Protein AF-A0A8J9UY59-F1 (afdb_monomer)

Secondary structure (DSSP, 8-state):
-EEEEEETTEEE-HHHHEEEEEETTEEEEEES-----SSTT---S--GGG-----S-SSTTSEEEEEE--GGG-SS-SSS-SSEEEEE--TTS---GGGS-PEEEEE-TTEEEEEEEEEEEEEE-HHHHHS-HHHH--B-TTTTHHHHTT---HHHHHHHHHHHHHHHHTSSB-TTS-GGG--SPBP-STTHHHHHHTHHHHH-B--GGGTT-TT-HHHHHHSB--TT-PPBSSEEEEEEEEEEEEHHHHHSS-TTTSTTTSTT---TTEEEEEEE-S-S--EEEEE--SS-HHHHHHHHHHHT-

Structure (mmCIF, N/CA/C/O backbone):
data_AF-A0A8J9UY59-F1
#
_entry.id   AF-A0A8J9UY59-F1
#
loop_
_atom_site.group_PDB
_atom_site.id
_atom_site.type_symbol
_atom_site.label_atom_id
_atom_site.label_alt_id
_atom_site.label_comp_id
_atom_site.label_asym_id
_atom_site.label_entity_id
_atom_site.label_seq_id
_atom_site.pdbx_PDB_ins_code
_atom_site.Cartn_x
_atom_site.Cartn_y
_atom_site.Cartn_z
_atom_site.occupancy
_atom_site.B_iso_or_equiv
_atom_site.auth_seq_id
_atom_site.auth_comp_id
_atom_site.auth_asym_id
_atom_site.auth_atom_id
_atom_site.pdbx_PDB_model_num
ATOM 1 N N . MET A 1 1 ? 4.532 -9.666 -18.172 1.00 89.00 1 MET A N 1
ATOM 2 C CA . MET A 1 1 ? 4.478 -8.328 -17.541 1.00 89.00 1 MET A CA 1
ATOM 3 C C . MET A 1 1 ? 5.831 -7.913 -16.964 1.00 89.00 1 MET A C 1
ATOM 5 O O . MET A 1 1 ? 6.404 -6.961 -17.469 1.00 89.00 1 MET A O 1
ATOM 9 N N . LEU A 1 2 ? 6.356 -8.589 -15.934 1.00 92.94 2 LEU A N 1
ATOM 10 C CA . LEU A 1 2 ? 7.685 -8.303 -15.367 1.00 92.94 2 LEU A CA 1
ATOM 11 C C . LEU A 1 2 ? 8.772 -8.915 -16.266 1.00 92.94 2 LEU A C 1
ATOM 13 O O . LEU A 1 2 ? 8.698 -10.105 -16.552 1.00 92.94 2 LEU A O 1
ATOM 17 N N . ILE A 1 3 ? 9.740 -8.121 -16.735 1.00 93.56 3 ILE A N 1
ATOM 18 C CA . ILE A 1 3 ? 10.824 -8.606 -17.613 1.00 93.56 3 ILE A CA 1
ATOM 19 C C . ILE A 1 3 ? 12.125 -8.780 -16.843 1.00 93.56 3 ILE A C 1
ATOM 21 O O . ILE A 1 3 ? 12.800 -9.798 -16.972 1.00 93.56 3 ILE A O 1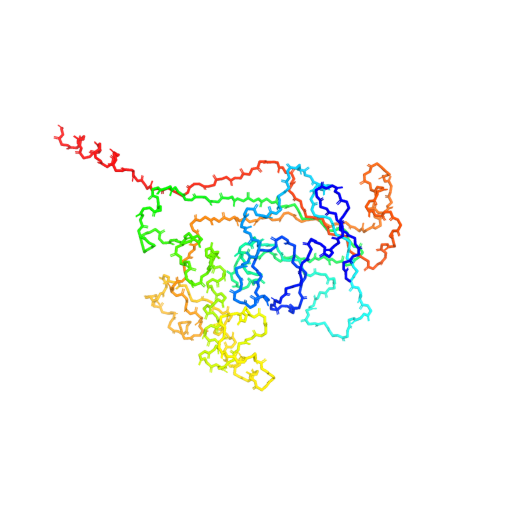
ATOM 25 N N . ARG A 1 4 ? 12.514 -7.757 -16.081 1.00 93.81 4 ARG A N 1
ATOM 26 C CA . ARG A 1 4 ? 13.770 -7.771 -15.335 1.00 93.81 4 ARG A CA 1
ATOM 27 C C . ARG A 1 4 ? 13.629 -6.968 -14.062 1.00 93.81 4 ARG A C 1
ATOM 29 O O . ARG A 1 4 ? 13.062 -5.876 -14.082 1.00 93.81 4 ARG A O 1
ATOM 36 N N . CYS A 1 5 ? 14.162 -7.514 -12.979 1.00 95.44 5 CYS A N 1
ATOM 37 C CA . CYS A 1 5 ? 14.079 -6.925 -11.659 1.00 95.44 5 CYS A CA 1
ATOM 38 C C . CYS A 1 5 ? 15.467 -6.804 -11.042 1.00 95.44 5 CYS A C 1
ATOM 40 O O . CYS A 1 5 ? 16.341 -7.646 -11.239 1.00 95.44 5 CYS A O 1
ATOM 42 N N . SER A 1 6 ? 15.664 -5.731 -10.295 1.00 94.75 6 SER A N 1
ATOM 43 C CA . SER A 1 6 ? 16.839 -5.518 -9.473 1.00 94.75 6 SER A CA 1
ATOM 44 C C . SER A 1 6 ? 16.411 -4.973 -8.121 1.00 94.75 6 SER A C 1
ATOM 46 O O . SER A 1 6 ? 15.469 -4.183 -8.019 1.00 94.75 6 SER A O 1
ATOM 48 N N . TRP A 1 7 ? 17.086 -5.441 -7.079 1.00 95.06 7 TRP A N 1
ATOM 49 C CA . TRP A 1 7 ? 16.883 -5.000 -5.710 1.00 95.06 7 TRP A CA 1
ATOM 50 C C . TRP A 1 7 ? 18.229 -4.911 -4.999 1.00 95.06 7 TRP A C 1
ATOM 52 O O . TRP A 1 7 ? 19.012 -5.854 -5.069 1.00 95.06 7 TRP A O 1
ATOM 62 N N . SER A 1 8 ? 18.474 -3.819 -4.268 1.00 92.94 8 SER A N 1
ATOM 63 C CA . SER A 1 8 ? 19.715 -3.632 -3.501 1.00 92.94 8 SER A CA 1
ATOM 64 C C . SER A 1 8 ? 20.990 -3.687 -4.357 1.00 92.94 8 SER A C 1
ATOM 66 O O . SER A 1 8 ? 22.043 -4.070 -3.861 1.00 92.94 8 SER A O 1
ATOM 68 N N . GLY A 1 9 ? 20.900 -3.295 -5.632 1.00 89.94 9 GLY A N 1
ATOM 69 C CA . GLY A 1 9 ? 22.015 -3.313 -6.586 1.00 89.94 9 GLY A CA 1
ATOM 70 C C . GLY A 1 9 ? 22.166 -4.624 -7.363 1.00 89.94 9 GLY A C 1
ATOM 71 O O . GLY A 1 9 ? 22.793 -4.628 -8.420 1.00 89.94 9 GLY A O 1
ATOM 72 N N . ASP A 1 10 ? 21.524 -5.707 -6.921 1.00 91.69 10 ASP A N 1
ATOM 73 C CA . ASP A 1 10 ? 21.639 -7.018 -7.558 1.00 91.69 10 ASP A CA 1
ATOM 74 C C . ASP A 1 10 ? 20.499 -7.266 -8.545 1.00 91.69 10 ASP A C 1
ATOM 76 O O . ASP A 1 10 ? 19.341 -6.922 -8.286 1.00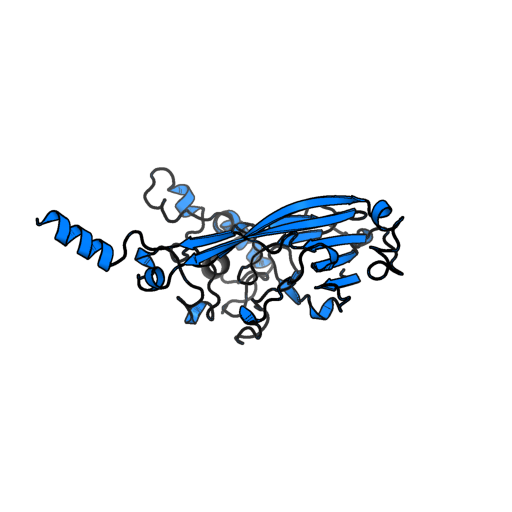 91.69 10 ASP A O 1
ATOM 80 N N . ILE A 1 11 ? 20.811 -7.888 -9.684 1.00 92.88 11 ILE A N 1
ATOM 81 C CA . ILE A 1 11 ? 19.799 -8.419 -10.605 1.00 92.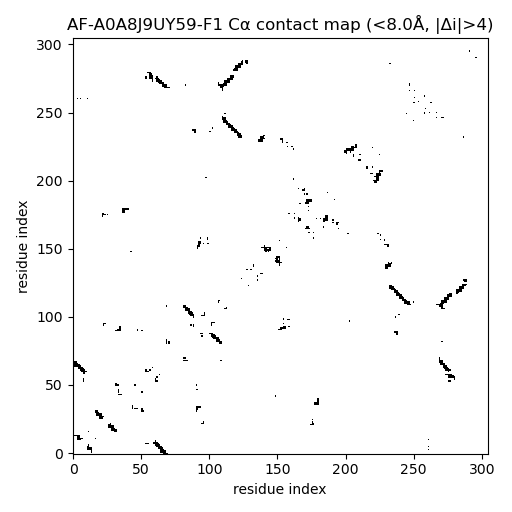88 11 ILE A CA 1
ATOM 82 C C . ILE A 1 11 ? 19.222 -9.687 -9.984 1.00 92.88 11 ILE A C 1
ATOM 84 O O . ILE A 1 11 ? 19.945 -10.634 -9.676 1.00 92.88 11 ILE A O 1
ATOM 88 N N . VAL A 1 12 ? 17.905 -9.710 -9.817 1.00 94.50 12 VAL A N 1
ATOM 89 C CA . VAL A 1 12 ? 17.192 -10.809 -9.172 1.00 94.50 12 VAL A CA 1
ATOM 90 C C . VAL A 1 12 ? 16.053 -11.291 -10.049 1.00 94.50 12 VAL A C 1
ATOM 92 O O . VAL A 1 12 ? 15.4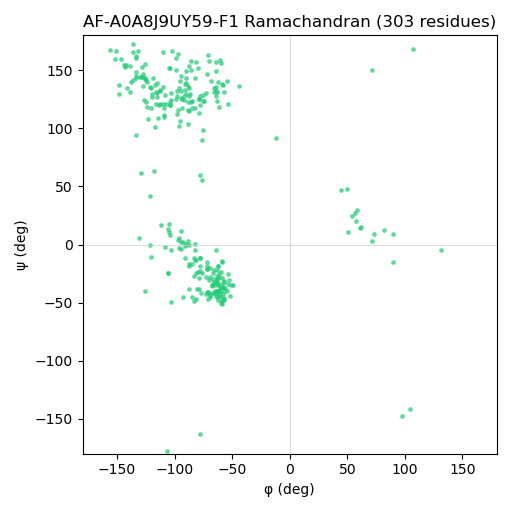67 -10.545 -10.832 1.00 94.50 12 VAL A O 1
ATOM 95 N N . ASP A 1 13 ? 15.715 -12.560 -9.873 1.00 94.50 13 ASP A N 1
ATOM 96 C CA . ASP A 1 13 ? 14.524 -13.139 -10.470 1.00 94.50 13 ASP A CA 1
ATOM 97 C C . ASP A 1 13 ? 13.266 -12.442 -9.922 1.00 94.50 13 ASP A C 1
ATOM 99 O O . ASP A 1 13 ? 13.049 -12.381 -8.703 1.00 94.50 13 ASP A O 1
ATOM 103 N N . CYS A 1 14 ? 12.451 -11.898 -10.829 1.00 94.25 14 CYS A N 1
ATOM 104 C CA . CYS A 1 14 ? 11.224 -11.184 -10.494 1.00 94.25 14 CYS A CA 1
ATOM 105 C C . CYS A 1 14 ? 10.254 -12.065 -9.696 1.00 94.25 14 CYS A C 1
ATOM 107 O O . CYS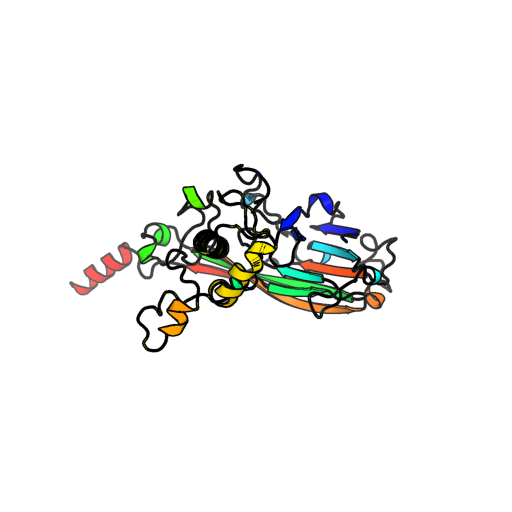 A 1 14 ? 9.635 -11.575 -8.747 1.00 94.25 14 CYS A O 1
ATOM 109 N N . ASP A 1 15 ? 10.190 -13.362 -10.005 1.00 91.94 15 ASP A N 1
ATOM 110 C CA . ASP A 1 15 ? 9.260 -14.306 -9.377 1.00 91.94 15 ASP A CA 1
ATOM 111 C C . ASP A 1 15 ? 9.611 -14.586 -7.908 1.00 91.94 15 ASP A C 1
ATOM 113 O O . ASP A 1 15 ? 8.763 -14.992 -7.113 1.00 91.94 15 ASP A O 1
ATOM 117 N N . LYS A 1 16 ? 10.860 -14.321 -7.501 1.00 90.44 16 LYS A N 1
ATOM 118 C CA . LYS A 1 16 ? 11.307 -14.493 -6.109 1.00 90.44 16 LYS A CA 1
ATOM 119 C C . LYS A 1 16 ? 10.959 -13.306 -5.217 1.00 90.44 16 LYS A C 1
ATOM 121 O O . LYS A 1 16 ? 10.852 -13.466 -3.997 1.00 90.44 16 LYS A O 1
ATOM 126 N N . ILE A 1 17 ? 10.837 -12.108 -5.789 1.00 91.69 17 ILE A N 1
ATOM 127 C CA . ILE A 1 17 ? 10.627 -10.873 -5.020 1.00 91.69 17 ILE A CA 1
ATOM 128 C C . ILE A 1 17 ? 9.193 -10.340 -5.104 1.00 91.69 17 ILE A C 1
ATOM 130 O O . ILE A 1 17 ? 8.755 -9.659 -4.172 1.00 91.69 17 ILE A O 1
ATOM 134 N N . PHE A 1 18 ? 8.460 -10.674 -6.166 1.00 92.19 18 PHE A N 1
ATOM 135 C CA . PHE A 1 18 ? 7.048 -10.348 -6.325 1.00 92.19 18 PHE A CA 1
ATOM 136 C C . PHE A 1 18 ? 6.158 -11.536 -5.961 1.00 92.19 18 PHE A C 1
ATOM 138 O O . PHE A 1 18 ? 6.525 -12.695 -6.108 1.00 92.19 18 PHE A O 1
ATOM 145 N N . S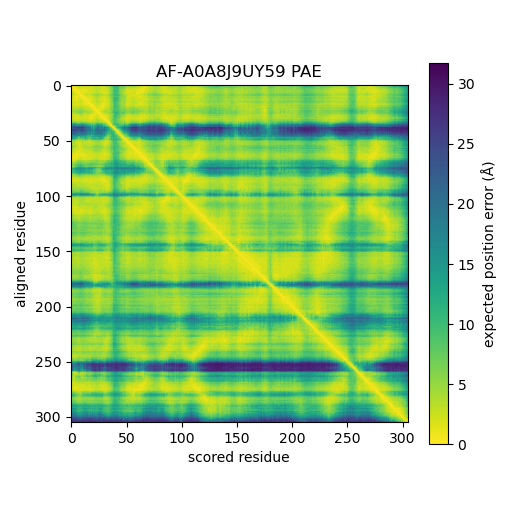ER A 1 19 ? 4.956 -11.235 -5.483 1.00 88.12 19 SER A N 1
ATOM 146 C CA . SER A 1 19 ? 3.891 -12.218 -5.281 1.00 88.12 19 SER A CA 1
ATOM 147 C C . SER A 1 19 ? 2.607 -11.718 -5.920 1.00 88.12 19 SER A C 1
ATOM 149 O O . SER A 1 19 ? 2.342 -10.516 -5.911 1.00 88.12 19 SER A O 1
ATOM 151 N N . VAL A 1 20 ? 1.810 -12.620 -6.483 1.00 87.19 20 VAL A N 1
ATOM 152 C CA . VAL A 1 20 ? 0.508 -12.256 -7.045 1.00 87.19 20 VAL A CA 1
ATOM 153 C C . VAL A 1 20 ? -0.482 -12.031 -5.904 1.00 87.19 20 VAL A C 1
ATOM 155 O O . VAL A 1 20 ? -0.624 -12.876 -5.024 1.00 87.19 20 VAL A O 1
ATOM 158 N N . GLN A 1 21 ? -1.168 -10.893 -5.924 1.00 84.00 21 GLN A N 1
ATOM 159 C CA . GLN A 1 21 ? -2.170 -10.500 -4.940 1.00 84.00 21 GLN A CA 1
ATOM 160 C C . GLN A 1 21 ? -3.473 -10.103 -5.624 1.00 84.00 21 GLN A C 1
ATOM 162 O O . GLN A 1 21 ? -3.480 -9.537 -6.718 1.00 84.00 21 GLN A O 1
ATOM 167 N N . ARG A 1 22 ? -4.587 -10.390 -4.953 1.00 84.12 22 ARG A N 1
ATOM 168 C CA . ARG A 1 22 ? -5.921 -9.962 -5.380 1.00 84.12 22 ARG A CA 1
ATOM 169 C C . ARG A 1 22 ? -6.189 -8.570 -4.822 1.00 84.12 22 ARG A C 1
ATOM 171 O O . ARG A 1 22 ? -6.012 -8.342 -3.630 1.00 84.12 22 ARG A O 1
ATOM 178 N N . THR A 1 23 ? -6.615 -7.651 -5.675 1.00 83.75 23 THR A N 1
ATOM 179 C CA . THR A 1 23 ? -6.926 -6.266 -5.308 1.00 83.75 23 THR A CA 1
ATOM 180 C C . THR A 1 23 ? -8.234 -5.826 -5.959 1.00 83.75 23 THR A C 1
ATOM 182 O O . THR A 1 23 ? -8.771 -6.511 -6.833 1.00 83.75 23 THR A O 1
ATOM 185 N N . VAL A 1 24 ? -8.730 -4.643 -5.588 1.00 79.38 24 VAL A N 1
ATOM 186 C CA . VAL A 1 24 ? -9.877 -3.999 -6.256 1.00 79.38 24 VAL A CA 1
ATOM 187 C C . VAL A 1 24 ? -9.639 -3.741 -7.753 1.00 79.38 24 VAL A C 1
ATOM 189 O O . VAL A 1 24 ? -10.587 -3.485 -8.489 1.00 79.38 24 VAL A O 1
ATOM 192 N N . ARG A 1 25 ? -8.381 -3.814 -8.216 1.00 81.75 25 ARG A N 1
ATOM 193 C CA . ARG A 1 25 ? -7.969 -3.689 -9.622 1.00 81.75 25 ARG A CA 1
ATOM 194 C C . ARG A 1 25 ? -7.778 -5.037 -10.329 1.00 81.75 25 ARG A C 1
ATOM 196 O O . ARG A 1 25 ? -7.369 -5.058 -11.484 1.00 81.75 25 ARG A O 1
ATOM 203 N N . GLY A 1 26 ? -8.066 -6.152 -9.659 1.00 84.25 26 GLY A N 1
ATOM 204 C CA . GLY A 1 26 ? -7.804 -7.502 -10.157 1.00 84.25 26 GLY A CA 1
ATOM 205 C C . GLY A 1 26 ? -6.497 -8.074 -9.609 1.00 84.25 26 GLY A C 1
ATOM 206 O O . GLY A 1 26 ? -6.125 -7.812 -8.462 1.00 84.25 26 GLY A O 1
ATOM 207 N N . TYR A 1 27 ? -5.818 -8.896 -10.406 1.00 86.75 27 TYR A N 1
ATOM 208 C CA . TYR A 1 27 ? -4.540 -9.496 -10.024 1.00 86.75 27 TYR A CA 1
ATOM 209 C C . TYR A 1 27 ? -3.395 -8.491 -10.194 1.00 86.75 27 TYR A C 1
ATOM 211 O O . TYR A 1 27 ? -3.186 -7.954 -11.279 1.00 86.75 27 TYR A O 1
ATOM 219 N N . CYS A 1 28 ? -2.633 -8.259 -9.127 1.00 89.50 28 CYS A N 1
ATOM 220 C CA . CYS A 1 28 ? -1.480 -7.361 -9.113 1.00 89.50 28 CYS A CA 1
ATOM 221 C C . CYS A 1 28 ? -0.230 -8.078 -8.593 1.00 89.50 28 CYS A C 1
ATOM 223 O O . CYS A 1 28 ? -0.327 -9.028 -7.819 1.00 89.50 28 CYS A O 1
ATOM 225 N N . CYS A 1 29 ? 0.954 -7.597 -8.970 1.00 92.12 29 CYS A N 1
ATOM 226 C CA . CYS A 1 29 ? 2.222 -8.068 -8.415 1.00 92.12 29 CYS A CA 1
ATOM 227 C C . CYS A 1 29 ? 2.632 -7.181 -7.234 1.00 92.12 29 CYS A C 1
ATOM 229 O O . CYS A 1 29 ? 2.888 -5.992 -7.408 1.00 92.12 29 CYS A O 1
ATOM 231 N N . ALA A 1 30 ? 2.726 -7.760 -6.039 1.00 91.81 30 ALA A N 1
ATOM 232 C CA . ALA A 1 30 ? 3.131 -7.071 -4.822 1.00 91.81 30 ALA A CA 1
ATOM 233 C C . ALA A 1 30 ? 4.575 -7.426 -4.447 1.00 91.81 30 ALA A C 1
ATOM 235 O O . ALA A 1 30 ? 4.906 -8.598 -4.241 1.00 91.81 30 ALA A O 1
ATOM 236 N N . PHE A 1 31 ? 5.418 -6.403 -4.328 1.00 93.12 31 PHE A N 1
ATOM 237 C CA . PHE A 1 31 ? 6.756 -6.500 -3.754 1.00 93.12 31 PHE A CA 1
ATOM 238 C C . PHE A 1 31 ? 6.692 -6.213 -2.253 1.00 93.12 31 PHE A C 1
ATOM 240 O O . PHE A 1 31 ? 6.010 -5.285 -1.830 1.00 93.12 31 PHE A O 1
ATOM 247 N N . ASN A 1 32 ? 7.432 -6.989 -1.456 1.00 90.56 32 ASN A N 1
ATOM 248 C CA . ASN A 1 32 ? 7.642 -6.723 -0.026 1.00 90.56 32 ASN A CA 1
ATOM 249 C C . ASN A 1 32 ? 6.357 -6.607 0.825 1.00 90.56 32 ASN A C 1
ATOM 251 O O . ASN A 1 32 ? 6.344 -5.936 1.852 1.00 90.56 32 ASN A O 1
ATOM 255 N N . HIS A 1 33 ? 5.277 -7.269 0.405 1.00 87.00 33 HIS A N 1
ATOM 256 C CA . HIS A 1 33 ? 4.002 -7.300 1.123 1.00 87.00 33 HIS A CA 1
ATOM 257 C C . HIS A 1 33 ? 3.949 -8.492 2.088 1.00 87.00 33 HIS A C 1
ATOM 259 O O . HIS A 1 33 ? 4.331 -9.610 1.723 1.00 87.00 33 HIS A O 1
ATOM 265 N N . ILE A 1 34 ? 3.522 -8.249 3.332 1.00 81.75 34 ILE A N 1
ATOM 266 C CA . ILE A 1 34 ? 3.503 -9.266 4.401 1.00 81.75 34 ILE A CA 1
ATOM 267 C C . ILE A 1 34 ? 2.197 -10.062 4.378 1.00 81.75 34 ILE A C 1
ATOM 269 O O . ILE A 1 34 ? 2.189 -11.270 4.628 1.00 81.75 34 ILE A O 1
ATOM 273 N N . LEU A 1 35 ? 1.085 -9.384 4.097 1.00 72.75 35 LEU A N 1
ATOM 274 C CA . LEU A 1 35 ? -0.248 -9.952 4.225 1.00 72.75 35 LEU A CA 1
ATOM 275 C C . LEU A 1 35 ? -0.533 -10.925 3.075 1.00 72.75 35 LEU A C 1
ATOM 277 O O . LEU A 1 35 ? -0.919 -10.532 1.978 1.00 72.75 35 LEU A O 1
ATOM 281 N N . ARG A 1 36 ? -0.356 -12.220 3.344 1.00 66.00 36 ARG A N 1
ATOM 282 C CA . ARG A 1 36 ? -0.725 -13.307 2.433 1.00 66.00 36 ARG A CA 1
ATOM 283 C C . ARG A 1 36 ? -2.092 -13.856 2.805 1.00 66.00 36 ARG A C 1
ATOM 285 O O . ARG A 1 36 ? -2.235 -14.604 3.765 1.00 66.00 36 ARG A O 1
ATOM 292 N N . TYR A 1 37 ? -3.100 -13.459 2.042 1.00 58.19 37 TYR A N 1
ATOM 293 C CA . TYR A 1 37 ? -4.485 -13.881 2.255 1.00 58.19 37 TYR A CA 1
ATOM 294 C C . TYR A 1 37 ? -4.892 -15.101 1.412 1.00 58.19 37 TYR A C 1
ATOM 296 O O . TYR A 1 37 ? -6.056 -15.502 1.430 1.00 58.19 37 TYR A O 1
ATOM 304 N N . ASP A 1 38 ? -3.953 -15.657 0.640 1.00 50.91 38 ASP A N 1
ATOM 305 C CA . ASP A 1 38 ? -4.119 -16.827 -0.228 1.00 50.91 38 ASP A CA 1
ATOM 306 C C . ASP A 1 38 ? -4.019 -18.161 0.533 1.00 50.91 38 ASP A C 1
ATOM 308 O O . ASP A 1 38 ? -4.623 -19.147 0.118 1.00 50.91 38 ASP A O 1
ATOM 312 N N . SER A 1 39 ? -3.332 -18.191 1.677 1.00 40.25 39 SER A N 1
ATOM 313 C CA . SER A 1 39 ? -3.084 -19.424 2.430 1.00 40.25 39 SER A CA 1
ATOM 314 C C . SER A 1 39 ? -4.113 -19.648 3.541 1.00 40.25 39 SER A C 1
ATOM 316 O O . SER A 1 39 ? -4.074 -19.005 4.589 1.00 40.25 39 SER A O 1
ATOM 318 N N . THR A 1 40 ? -5.018 -20.601 3.316 1.00 38.41 40 THR A N 1
ATOM 319 C CA . THR A 1 40 ? -5.795 -21.371 4.309 1.00 38.41 40 THR A CA 1
ATOM 320 C C . THR A 1 40 ? -5.313 -21.229 5.760 1.00 38.41 40 THR A C 1
ATOM 322 O O . THR A 1 40 ? -4.435 -21.981 6.181 1.00 38.41 40 THR A O 1
ATOM 325 N N . GLY A 1 41 ? -5.859 -20.267 6.519 1.00 42.53 41 GLY A N 1
ATOM 326 C CA . GLY A 1 41 ? -5.701 -20.136 7.981 1.00 42.53 41 GLY A CA 1
ATOM 327 C C . GLY A 1 41 ? -4.270 -20.189 8.541 1.00 42.53 41 GLY A C 1
ATOM 328 O O . GLY A 1 41 ? -4.091 -20.323 9.748 1.00 42.53 41 GLY A O 1
ATOM 329 N N . SER A 1 42 ? -3.252 -20.122 7.688 1.00 42.34 42 SER A N 1
ATOM 330 C CA . SER A 1 42 ? -1.866 -20.368 8.058 1.00 42.34 42 SER A CA 1
ATOM 331 C C . SER A 1 42 ? -1.249 -19.025 8.380 1.00 42.34 42 SER A C 1
ATOM 333 O O . SER A 1 42 ? -1.421 -18.070 7.619 1.00 42.34 42 SER A O 1
ATOM 335 N N . ARG A 1 43 ? -0.554 -18.940 9.521 1.00 51.81 43 ARG A N 1
ATOM 336 C CA . ARG A 1 43 ? 0.211 -17.748 9.902 1.00 51.81 43 ARG A CA 1
ATOM 337 C C . ARG A 1 43 ? 0.987 -17.242 8.681 1.00 51.81 43 ARG A C 1
ATOM 339 O O . ARG A 1 43 ? 1.570 -18.070 7.973 1.00 51.81 43 ARG A O 1
ATOM 346 N N . PRO A 1 44 ? 1.006 -15.925 8.415 1.00 55.12 44 PRO A N 1
ATOM 347 C CA . PRO A 1 44 ? 1.839 -15.402 7.348 1.00 55.12 44 PRO A CA 1
ATOM 348 C C . PRO A 1 44 ? 3.269 -15.889 7.600 1.00 55.12 44 PRO A C 1
ATOM 350 O O . PRO A 1 44 ? 3.846 -15.632 8.652 1.00 55.12 44 PRO A O 1
ATOM 353 N N . GLY A 1 45 ? 3.843 -16.631 6.648 1.00 54.84 45 GLY A N 1
ATOM 354 C CA . GLY A 1 45 ? 5.224 -17.122 6.755 1.00 54.84 45 GLY A CA 1
ATOM 355 C C . GLY A 1 45 ? 6.265 -15.992 6.782 1.00 54.84 45 GLY A C 1
ATOM 356 O O . GLY A 1 45 ? 7.452 -16.251 6.946 1.00 54.84 45 GLY A O 1
ATOM 357 N N . ARG A 1 46 ? 5.823 -14.740 6.606 1.00 60.31 46 ARG A N 1
ATOM 358 C CA . ARG A 1 46 ? 6.611 -13.513 6.689 1.00 60.31 46 ARG A CA 1
ATOM 359 C C . ARG A 1 46 ? 6.155 -12.706 7.898 1.00 60.31 46 ARG A C 1
ATOM 361 O O . ARG A 1 46 ? 4.964 -12.475 8.078 1.00 60.31 46 ARG A O 1
ATOM 368 N N . THR A 1 47 ? 7.111 -12.253 8.696 1.00 66.88 47 THR A N 1
ATOM 369 C CA . THR A 1 47 ? 6.890 -11.312 9.802 1.00 66.88 47 THR A CA 1
ATOM 370 C C . THR A 1 47 ? 7.330 -9.908 9.386 1.00 66.88 47 THR A C 1
ATOM 372 O O . THR A 1 47 ? 8.056 -9.751 8.399 1.00 66.88 47 THR A O 1
ATOM 375 N N . ILE A 1 48 ? 6.959 -8.881 10.158 1.00 67.94 48 ILE A N 1
ATOM 376 C CA . ILE A 1 48 ? 7.436 -7.495 9.960 1.00 67.94 48 ILE A CA 1
ATOM 377 C C . ILE A 1 48 ? 8.976 -7.432 9.893 1.00 67.94 48 ILE A C 1
ATOM 379 O O . ILE A 1 48 ? 9.544 -6.616 9.169 1.00 67.94 48 ILE A O 1
ATOM 383 N N . TYR A 1 49 ? 9.666 -8.340 10.585 1.00 67.50 49 TYR A N 1
ATOM 384 C CA . TYR A 1 49 ? 11.128 -8.432 10.586 1.00 67.50 49 TYR A CA 1
ATOM 385 C C . TYR A 1 49 ? 11.725 -8.956 9.273 1.00 67.50 49 TYR A C 1
ATOM 387 O O . TYR A 1 49 ? 12.888 -8.697 8.991 1.00 67.50 49 TYR A O 1
ATOM 395 N N . THR A 1 50 ? 10.943 -9.660 8.451 1.00 79.44 50 THR A N 1
ATOM 396 C CA . THR A 1 50 ? 11.394 -10.208 7.155 1.00 79.44 50 THR A CA 1
ATOM 397 C C . THR A 1 50 ? 11.240 -9.231 5.986 1.00 79.44 50 THR A C 1
ATOM 399 O O . THR A 1 50 ? 11.579 -9.563 4.849 1.00 79.44 50 THR A O 1
ATOM 402 N N . VAL A 1 51 ? 10.723 -8.027 6.253 1.00 86.94 51 VAL A N 1
ATOM 403 C CA . VAL A 1 51 ? 10.552 -6.961 5.261 1.00 86.94 51 VAL A CA 1
ATOM 404 C C . VAL A 1 51 ? 11.915 -6.511 4.749 1.00 86.94 51 VAL A C 1
ATOM 406 O O . VAL A 1 51 ? 12.799 -6.141 5.521 1.00 86.94 51 VAL A O 1
ATOM 409 N N . LYS A 1 52 ? 12.066 -6.493 3.426 1.00 90.62 52 LYS A N 1
ATOM 410 C CA . LYS A 1 52 ? 13.263 -5.993 2.747 1.00 90.62 52 LYS A CA 1
ATOM 411 C C . LYS A 1 52 ? 13.404 -4.491 2.990 1.00 90.62 52 LYS A C 1
ATOM 413 O O . LYS A 1 52 ? 12.429 -3.749 2.858 1.00 90.62 52 LYS A O 1
ATOM 418 N N . ARG A 1 53 ? 14.616 -4.044 3.319 1.00 90.50 53 ARG A N 1
ATOM 419 C CA . ARG A 1 53 ? 14.957 -2.633 3.539 1.00 90.50 53 ARG A CA 1
ATOM 420 C C . ARG A 1 53 ? 16.114 -2.244 2.633 1.00 90.50 53 ARG A C 1
ATOM 422 O O . ARG A 1 53 ? 17.014 -3.048 2.410 1.00 90.50 53 ARG A O 1
ATOM 429 N N . GLN A 1 54 ? 16.053 -1.033 2.098 1.00 91.88 54 GLN A N 1
ATOM 430 C CA . GLN A 1 54 ? 17.174 -0.439 1.386 1.00 91.88 54 GLN A CA 1
ATOM 431 C C . GLN A 1 54 ? 18.176 0.055 2.437 1.00 91.88 54 GLN A C 1
ATOM 433 O O . GLN A 1 54 ? 17.805 0.842 3.304 1.00 91.88 54 GLN A O 1
ATOM 438 N N . HIS A 1 55 ? 19.404 -0.461 2.400 1.00 90.44 55 HIS A N 1
ATOM 439 C CA . HIS A 1 55 ? 20.473 -0.057 3.321 1.00 90.44 55 HIS A CA 1
ATOM 440 C C . HIS A 1 55 ? 21.316 1.076 2.736 1.00 90.44 55 HIS A C 1
ATOM 442 O O . HIS A 1 55 ? 21.565 2.067 3.415 1.00 90.44 55 HIS A O 1
ATOM 448 N N . GLU A 1 56 ? 21.682 0.949 1.461 1.00 92.44 56 GLU A N 1
ATOM 449 C CA . GLU A 1 56 ? 22.432 1.968 0.733 1.00 92.44 56 GLU A CA 1
ATOM 450 C C . GLU A 1 56 ? 21.475 2.923 0.015 1.00 92.44 56 GLU A C 1
ATOM 452 O O . GLU A 1 56 ? 20.592 2.456 -0.713 1.00 92.44 56 GLU A O 1
ATOM 457 N N . PRO A 1 57 ? 21.605 4.248 0.190 1.00 92.50 57 PRO A N 1
ATOM 458 C CA . PRO A 1 57 ? 20.739 5.213 -0.468 1.00 92.50 57 PRO A CA 1
ATOM 459 C C . PRO A 1 57 ? 21.012 5.266 -1.977 1.00 92.50 57 PRO A C 1
ATOM 461 O O . PRO A 1 57 ? 22.096 4.951 -2.465 1.00 92.50 57 PRO A O 1
ATOM 464 N N . GLY A 1 58 ? 20.022 5.737 -2.727 1.00 91.25 58 GLY A N 1
ATOM 465 C CA . GLY A 1 58 ? 20.150 6.016 -4.152 1.00 91.25 58 GLY A CA 1
ATOM 466 C C . GLY A 1 58 ? 19.440 5.016 -5.058 1.00 91.25 58 GLY A C 1
ATOM 467 O O . GLY A 1 58 ? 18.965 3.956 -4.652 1.00 91.25 58 GLY A O 1
ATOM 468 N N . GLN A 1 59 ? 19.345 5.403 -6.325 1.00 90.81 59 GLN A N 1
ATOM 469 C CA . GLN A 1 59 ? 18.510 4.738 -7.317 1.00 90.81 59 GLN A CA 1
ATOM 470 C C . GLN A 1 59 ? 18.961 3.302 -7.634 1.00 90.81 59 GLN A C 1
ATOM 472 O O . GLN A 1 59 ? 18.130 2.407 -7.787 1.00 90.81 59 GLN A O 1
ATOM 477 N N . LEU A 1 60 ? 20.275 3.073 -7.721 1.00 88.69 60 LEU A N 1
ATOM 478 C CA . LEU A 1 60 ? 20.840 1.767 -8.079 1.00 88.69 60 LEU A CA 1
ATOM 479 C C . LEU A 1 60 ? 20.527 0.690 -7.030 1.00 88.69 60 LEU A C 1
ATOM 481 O O . LEU A 1 60 ? 20.268 -0.456 -7.384 1.00 88.69 60 LEU A O 1
ATOM 485 N N . TYR A 1 61 ? 20.482 1.077 -5.755 1.00 92.12 61 TYR A N 1
ATOM 486 C CA . TYR A 1 61 ? 20.225 0.180 -4.626 1.00 92.12 61 TYR A CA 1
ATOM 487 C C . TYR A 1 61 ? 18.737 0.061 -4.260 1.00 92.12 61 TYR A C 1
ATOM 489 O O . TYR A 1 61 ? 18.374 -0.690 -3.354 1.00 92.12 61 TYR A O 1
ATOM 497 N N . GLY A 1 62 ? 17.861 0.783 -4.959 1.00 94.00 62 GLY A N 1
ATOM 498 C CA . GLY A 1 62 ? 16.415 0.656 -4.810 1.00 94.00 62 GLY A CA 1
ATOM 499 C C . GLY A 1 62 ? 15.835 -0.575 -5.514 1.00 94.00 62 GLY A C 1
ATOM 500 O O . GLY A 1 62 ? 16.537 -1.512 -5.898 1.00 94.00 62 GLY A O 1
ATOM 501 N N . LEU A 1 63 ? 14.518 -0.554 -5.702 1.00 95.94 63 LEU A N 1
ATOM 502 C CA . LEU A 1 63 ? 13.792 -1.488 -6.555 1.00 95.94 63 LEU A CA 1
ATOM 503 C C . LEU A 1 63 ? 13.752 -0.937 -7.981 1.00 95.94 63 LEU A C 1
ATOM 505 O O . LEU A 1 63 ? 13.112 0.083 -8.233 1.00 95.94 63 LEU A O 1
ATOM 509 N N . ASN A 1 64 ? 14.382 -1.638 -8.917 1.00 94.88 64 ASN A N 1
ATOM 510 C CA . ASN A 1 64 ? 14.338 -1.311 -10.339 1.00 94.88 64 ASN A CA 1
ATOM 511 C C . ASN A 1 64 ? 13.634 -2.433 -11.103 1.00 94.88 64 ASN A C 1
ATOM 513 O O . ASN A 1 64 ? 13.951 -3.608 -10.925 1.00 94.88 64 ASN A O 1
ATOM 517 N N . VAL A 1 65 ? 12.667 -2.086 -11.948 1.00 95.44 65 VAL A N 1
ATOM 518 C CA . VAL A 1 65 ? 11.836 -3.054 -12.671 1.00 95.44 65 VAL A CA 1
ATOM 519 C C . VAL A 1 65 ? 11.626 -2.591 -14.103 1.00 95.44 65 VAL A C 1
ATOM 521 O O . VAL A 1 65 ? 11.239 -1.450 -14.341 1.00 95.44 65 VAL A O 1
ATOM 524 N N . VAL A 1 66 ? 11.838 -3.490 -15.060 1.00 94.12 66 VAL A N 1
ATOM 525 C CA . VAL A 1 66 ? 11.416 -3.303 -16.451 1.00 94.12 66 VAL A CA 1
ATOM 526 C C . VAL A 1 66 ? 10.108 -4.050 -16.664 1.00 94.12 66 VAL A C 1
ATOM 528 O O . VAL A 1 66 ? 10.008 -5.250 -16.392 1.00 94.12 66 VAL A O 1
ATOM 531 N N . LEU A 1 67 ? 9.108 -3.322 -17.147 1.00 94.31 67 LEU A N 1
ATOM 532 C CA . LEU A 1 67 ? 7.748 -3.787 -17.363 1.00 94.31 67 LEU A CA 1
ATOM 533 C C . LEU A 1 67 ? 7.407 -3.761 -18.852 1.00 94.31 67 LEU A C 1
ATOM 535 O O . LEU A 1 67 ? 7.729 -2.805 -19.559 1.00 94.31 67 LEU A O 1
ATOM 539 N N . ASP A 1 68 ? 6.710 -4.796 -19.307 1.00 92.88 68 ASP A N 1
ATOM 540 C CA . ASP A 1 68 ? 6.096 -4.842 -20.630 1.00 92.88 68 ASP A CA 1
ATOM 541 C C . ASP A 1 68 ? 4.623 -4.480 -20.540 1.00 92.88 68 ASP A C 1
ATOM 543 O O . ASP A 1 68 ? 3.848 -5.241 -19.957 1.00 92.88 68 ASP A O 1
ATOM 547 N N . SER A 1 69 ? 4.254 -3.332 -21.105 1.00 86.00 69 SER A N 1
ATOM 548 C CA . SER A 1 69 ? 2.881 -2.835 -21.054 1.00 86.00 69 SER A CA 1
ATOM 549 C C . SER A 1 69 ? 1.910 -3.623 -21.927 1.00 86.00 69 SER A C 1
ATOM 551 O O . SER A 1 69 ? 0.713 -3.484 -21.689 1.00 86.00 69 SER A O 1
ATOM 553 N N . MET A 1 70 ? 2.404 -4.451 -22.866 1.00 86.00 70 MET A N 1
ATOM 554 C CA . MET A 1 70 ? 1.593 -5.326 -23.727 1.00 86.00 70 MET A CA 1
ATOM 555 C C . MET A 1 70 ? 0.365 -4.588 -24.295 1.00 86.00 70 MET A C 1
ATOM 557 O O . MET A 1 70 ? -0.761 -5.065 -24.199 1.00 86.00 70 MET A O 1
ATOM 561 N N . VAL A 1 71 ? 0.577 -3.372 -24.824 1.00 83.38 71 VAL A N 1
ATOM 562 C CA . VAL A 1 71 ? -0.510 -2.465 -25.258 1.00 83.38 71 VAL A CA 1
ATOM 563 C C . VAL A 1 71 ? -1.417 -3.120 -26.301 1.00 83.38 71 VAL A C 1
ATOM 565 O O . VAL A 1 71 ? -2.617 -2.856 -26.310 1.00 83.38 71 VAL A O 1
ATOM 568 N N . ASP A 1 72 ? -0.861 -3.996 -27.136 1.00 82.19 72 ASP A N 1
ATOM 569 C CA . ASP A 1 72 ? -1.593 -4.706 -28.187 1.00 82.19 72 ASP A CA 1
ATOM 570 C C . ASP A 1 72 ? -2.632 -5.699 -27.629 1.00 82.19 72 ASP A C 1
ATOM 572 O O . ASP A 1 72 ? -3.648 -5.948 -28.275 1.00 82.19 72 ASP A O 1
ATOM 576 N N . ASP A 1 73 ? -2.452 -6.188 -26.396 1.00 82.19 73 ASP A N 1
ATOM 577 C CA . ASP A 1 73 ? -3.399 -7.091 -25.723 1.00 82.19 73 ASP A CA 1
ATOM 578 C C . ASP A 1 73 ? -4.580 -6.340 -25.069 1.00 82.19 73 ASP A C 1
ATOM 580 O O . ASP A 1 73 ? -5.454 -6.946 -24.437 1.00 82.19 73 ASP A O 1
ATOM 584 N N . TYR A 1 74 ? -4.638 -5.006 -25.180 1.00 82.25 74 TYR A N 1
ATOM 585 C CA . TYR A 1 74 ? -5.683 -4.204 -24.540 1.00 82.25 74 TYR A CA 1
ATOM 586 C C . TYR A 1 74 ? -6.997 -4.328 -25.319 1.00 82.25 74 TYR A C 1
ATOM 588 O O . TYR A 1 74 ? -7.303 -3.520 -26.192 1.00 82.25 74 TYR A O 1
ATOM 596 N N . THR A 1 75 ? -7.817 -5.311 -24.953 1.00 73.75 75 THR A N 1
ATOM 597 C CA . THR A 1 75 ? -9.157 -5.512 -25.533 1.00 73.75 75 THR A CA 1
ATOM 598 C C . THR A 1 75 ? -10.168 -4.460 -25.068 1.00 73.75 75 THR A C 1
ATOM 600 O O . THR A 1 75 ? -10.933 -3.931 -25.872 1.00 73.75 75 THR A O 1
ATOM 603 N N . TYR A 1 76 ? -10.165 -4.121 -23.774 1.00 72.00 76 TYR A N 1
ATOM 604 C CA . TYR A 1 76 ? -11.012 -3.083 -23.186 1.00 72.00 76 TYR A CA 1
ATOM 605 C C . TYR A 1 76 ? -10.303 -2.397 -22.015 1.00 72.00 76 TYR A C 1
ATOM 607 O O . TYR A 1 76 ? -9.803 -3.047 -21.095 1.00 72.00 76 TYR A O 1
ATOM 615 N N . ARG A 1 77 ? -10.273 -1.062 -22.024 1.00 70.06 77 ARG A N 1
ATOM 616 C CA . ARG A 1 77 ? -9.622 -0.269 -20.976 1.00 70.06 77 ARG A CA 1
ATOM 617 C C . ARG A 1 77 ? -10.610 0.007 -19.846 1.00 70.06 77 ARG A C 1
ATOM 619 O O . ARG A 1 77 ? -11.459 0.883 -19.963 1.00 70.06 77 ARG A O 1
ATOM 626 N N . LEU A 1 78 ? -10.465 -0.711 -18.731 1.00 71.38 78 LEU A N 1
ATOM 627 C CA . LEU A 1 78 ? -11.230 -0.440 -17.501 1.00 71.38 78 LEU A CA 1
ATOM 628 C C . LEU A 1 78 ? -10.921 0.947 -16.914 1.00 71.38 78 LEU A C 1
ATOM 630 O O . LEU A 1 78 ? -11.760 1.539 -16.239 1.00 71.38 78 LEU A O 1
ATOM 634 N N . PHE A 1 79 ? -9.721 1.465 -17.181 1.00 73.62 79 PHE A N 1
ATOM 635 C CA . PHE A 1 79 ? -9.254 2.767 -16.721 1.00 73.62 79 PHE A CA 1
ATOM 636 C C . PHE A 1 79 ? -8.704 3.560 -17.897 1.00 73.62 79 PHE A C 1
ATOM 638 O O . PHE A 1 79 ? -8.064 3.000 -18.785 1.00 73.62 79 PHE A O 1
ATOM 645 N N . ASN A 1 80 ? -8.917 4.875 -17.888 1.00 78.88 80 ASN A N 1
ATOM 646 C CA . ASN A 1 80 ? -8.406 5.769 -18.923 1.00 78.88 80 ASN A CA 1
ATOM 647 C C . ASN A 1 80 ? -6.904 6.060 -18.724 1.00 78.88 80 ASN A C 1
ATOM 649 O O . ASN A 1 80 ? -6.497 7.195 -18.493 1.00 78.88 80 ASN A O 1
ATOM 653 N N . MET A 1 81 ? -6.084 5.010 -18.743 1.00 83.56 81 MET A N 1
ATOM 654 C CA . MET A 1 81 ? -4.630 5.079 -18.632 1.00 83.56 81 MET A CA 1
ATOM 655 C C . MET A 1 81 ? -3.980 4.035 -19.546 1.00 83.56 81 MET A C 1
ATOM 657 O O . MET A 1 81 ? -4.583 3.010 -19.863 1.00 83.56 81 MET A O 1
ATOM 661 N N . ILE A 1 82 ? -2.739 4.294 -19.955 1.00 85.12 82 ILE A N 1
ATOM 662 C CA . ILE A 1 82 ? -1.901 3.346 -20.697 1.00 85.12 82 ILE A CA 1
ATOM 663 C C . ILE A 1 82 ? -0.648 3.091 -19.861 1.00 85.12 82 ILE A C 1
ATOM 665 O O . ILE A 1 82 ? 0.001 4.048 -19.427 1.00 85.12 82 ILE A O 1
ATOM 669 N N . GLY A 1 83 ? -0.320 1.817 -19.646 1.00 89.31 83 GLY A N 1
ATOM 670 C CA . GLY A 1 83 ? 0.782 1.387 -18.790 1.00 89.31 83 GLY A CA 1
ATOM 671 C C . GLY A 1 83 ? 0.292 0.849 -17.447 1.00 89.31 83 GLY A C 1
ATOM 672 O O . GLY A 1 83 ? -0.724 0.162 -17.380 1.00 89.31 83 GLY A O 1
ATOM 673 N N . PHE A 1 84 ? 1.021 1.145 -16.373 1.00 91.19 84 PHE A N 1
ATOM 674 C CA . PHE A 1 84 ? 0.821 0.517 -15.065 1.00 91.19 84 PHE A CA 1
ATOM 675 C C . PHE A 1 84 ? 0.395 1.510 -13.989 1.00 91.19 84 PHE A C 1
ATOM 677 O O . PHE A 1 84 ? 0.978 2.586 -13.867 1.00 91.19 84 PHE A O 1
ATOM 684 N N . GLU A 1 85 ? -0.571 1.116 -13.158 1.00 91.62 85 GLU A N 1
ATOM 685 C CA . GLU A 1 85 ? -0.844 1.771 -11.875 1.00 91.62 85 GLU A CA 1
ATOM 686 C C . GLU A 1 85 ? 0.084 1.170 -10.814 1.00 91.62 85 GLU A C 1
ATOM 688 O O . GLU A 1 85 ? 0.108 -0.040 -10.592 1.00 91.62 85 GLU A O 1
ATOM 693 N N . VAL A 1 86 ? 0.865 2.027 -10.165 1.00 93.00 86 VAL A N 1
ATOM 694 C CA . VAL A 1 86 ? 1.799 1.664 -9.101 1.00 93.00 86 VAL A CA 1
ATOM 695 C C . VAL A 1 86 ? 1.223 2.150 -7.779 1.00 93.00 86 VAL A C 1
ATOM 697 O O . VAL A 1 86 ? 0.985 3.346 -7.599 1.00 93.00 86 VAL A O 1
ATOM 700 N N . LEU A 1 87 ? 1.007 1.211 -6.858 1.00 93.25 87 LEU A N 1
ATOM 701 C CA . LEU A 1 87 ? 0.501 1.466 -5.513 1.00 93.25 87 LEU A CA 1
ATOM 702 C C . LEU A 1 87 ? 1.656 1.365 -4.513 1.00 93.25 87 LEU A C 1
ATOM 704 O O . LEU A 1 87 ? 2.276 0.310 -4.397 1.00 93.25 87 LEU A O 1
ATOM 708 N N . ILE A 1 88 ? 1.938 2.448 -3.789 1.00 93.31 88 ILE A N 1
ATOM 709 C CA . ILE A 1 88 ? 2.982 2.496 -2.752 1.00 93.31 88 ILE A CA 1
ATOM 710 C C . ILE A 1 88 ? 2.303 2.665 -1.392 1.00 93.31 88 ILE A C 1
ATOM 712 O O . ILE A 1 88 ? 1.565 3.628 -1.176 1.00 93.31 88 ILE A O 1
ATOM 716 N N . PHE A 1 89 ? 2.533 1.716 -0.488 1.00 91.50 89 PHE A N 1
ATOM 717 C CA . PHE A 1 89 ? 1.882 1.622 0.821 1.00 91.50 89 PHE A CA 1
ATOM 718 C C . PHE A 1 89 ? 2.756 0.827 1.807 1.00 91.50 89 PHE A C 1
ATOM 720 O O . PHE A 1 89 ? 3.738 0.205 1.400 1.00 91.50 89 PHE A O 1
ATOM 727 N N . ASP A 1 90 ? 2.420 0.872 3.101 1.00 89.56 90 ASP A N 1
ATOM 728 C CA . ASP A 1 90 ? 3.151 0.137 4.144 1.00 89.56 90 ASP A CA 1
ATOM 729 C C . ASP A 1 90 ? 2.955 -1.394 3.993 1.00 89.56 90 ASP A C 1
ATOM 731 O O . ASP A 1 90 ? 1.846 -1.840 3.689 1.00 89.56 90 ASP A O 1
ATOM 735 N N . PRO A 1 91 ? 3.987 -2.228 4.217 1.00 88.56 91 PRO A N 1
ATOM 736 C CA . PRO A 1 91 ? 3.898 -3.687 4.111 1.00 88.56 91 PRO A CA 1
ATOM 737 C C . PRO A 1 91 ? 2.789 -4.374 4.927 1.00 88.56 91 PRO A C 1
ATOM 739 O O . PRO A 1 91 ? 2.388 -5.485 4.559 1.00 88.56 91 PRO A O 1
ATOM 742 N N . THR A 1 92 ? 2.316 -3.766 6.024 1.00 84.81 92 THR A N 1
ATOM 743 C CA . THR A 1 92 ? 1.222 -4.288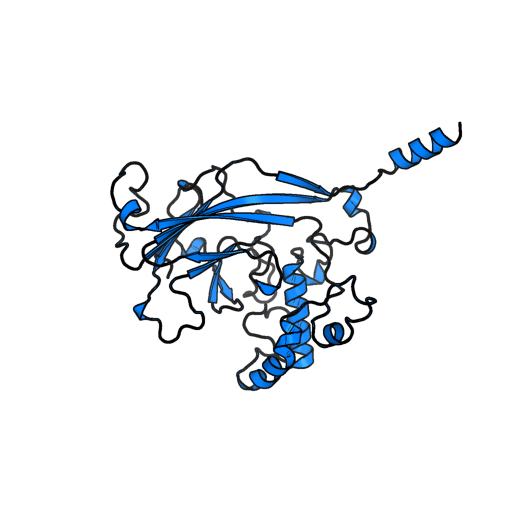 6.872 1.00 84.81 92 THR A CA 1
ATOM 744 C C . THR A 1 92 ? -0.157 -3.763 6.465 1.00 84.81 92 THR A C 1
ATOM 746 O O . THR A 1 92 ? -1.165 -4.067 7.110 1.00 84.81 92 THR A O 1
ATOM 749 N N . HIS A 1 93 ? -0.232 -2.956 5.406 1.00 86.19 93 HIS A N 1
ATOM 750 C CA . HIS A 1 93 ? -1.476 -2.373 4.928 1.00 86.19 93 HIS A CA 1
ATOM 751 C C . HIS A 1 93 ? -2.069 -3.145 3.748 1.00 86.19 93 HIS A C 1
ATOM 753 O O . HIS A 1 93 ? -1.400 -3.903 3.038 1.00 86.19 93 HIS A O 1
ATOM 759 N N . PHE A 1 94 ? -3.364 -2.931 3.531 1.00 84.75 94 PHE A N 1
ATOM 760 C CA . PHE A 1 94 ? -4.061 -3.399 2.343 1.00 84.75 94 PHE A CA 1
ATOM 761 C C . PHE A 1 94 ? -3.995 -2.338 1.235 1.00 84.75 94 PHE A C 1
ATOM 763 O O . PHE A 1 94 ? -4.160 -1.146 1.497 1.00 84.75 94 PHE A O 1
ATOM 770 N N . ALA A 1 95 ? -3.781 -2.775 -0.008 1.00 85.12 95 ALA A N 1
ATOM 771 C CA . ALA A 1 95 ? -3.645 -1.917 -1.187 1.00 85.12 95 ALA A CA 1
ATOM 772 C C . ALA A 1 95 ? -5.001 -1.366 -1.680 1.00 85.12 95 ALA A C 1
ATOM 774 O O . ALA A 1 95 ? -5.387 -1.571 -2.830 1.00 85.12 95 ALA A O 1
ATOM 775 N N . ASP A 1 96 ? -5.748 -0.700 -0.799 1.00 83.88 96 ASP A N 1
ATOM 776 C CA . ASP A 1 96 ? -7.027 -0.068 -1.120 1.00 83.88 96 ASP A CA 1
ATOM 777 C C . ASP A 1 96 ? -6.888 1.463 -1.115 1.00 83.88 96 ASP A C 1
ATOM 779 O O . ASP A 1 96 ? -6.714 2.062 -0.049 1.00 83.88 96 ASP A O 1
ATOM 783 N N . PRO A 1 97 ? -6.994 2.122 -2.283 1.00 79.81 97 PRO A N 1
ATOM 784 C CA . PRO A 1 97 ? -6.892 3.575 -2.371 1.00 79.81 97 PRO A CA 1
ATOM 785 C C . PRO A 1 97 ? -8.011 4.308 -1.619 1.00 79.81 97 PRO A C 1
ATOM 787 O O . PRO A 1 97 ? -7.826 5.455 -1.222 1.00 79.81 97 PRO A O 1
ATOM 790 N N . THR A 1 98 ? -9.147 3.654 -1.362 1.00 76.50 98 THR A N 1
ATOM 791 C CA . THR A 1 98 ? -10.280 4.253 -0.638 1.00 76.50 98 THR A CA 1
ATOM 792 C C . THR A 1 98 ? -10.121 4.209 0.885 1.00 76.50 98 THR A C 1
ATOM 794 O O . THR A 1 98 ? -10.872 4.872 1.592 1.00 76.50 98 THR A O 1
ATOM 797 N N . GLY A 1 99 ? -9.165 3.434 1.414 1.00 67.62 99 GLY A N 1
ATOM 798 C CA . GLY A 1 99 ? -8.881 3.353 2.855 1.00 67.62 99 GLY A CA 1
ATOM 799 C C . GLY A 1 99 ? -7.980 4.477 3.378 1.00 67.62 99 GLY A C 1
ATOM 800 O O . GLY A 1 99 ? -7.729 4.556 4.580 1.00 67.62 99 GLY A O 1
ATOM 801 N N . GLY A 1 100 ? -7.482 5.334 2.478 1.00 64.50 100 GLY A N 1
ATOM 802 C CA . GLY A 1 100 ? -6.451 6.324 2.767 1.00 64.50 100 GLY A CA 1
ATOM 803 C C . GLY A 1 100 ? -5.082 5.669 2.980 1.00 64.50 100 GLY A C 1
ATOM 804 O O . GLY A 1 100 ? -4.974 4.557 3.489 1.00 64.50 100 GLY A O 1
ATOM 805 N N . ARG A 1 101 ? -4.002 6.386 2.641 1.00 78.56 101 ARG A N 1
ATOM 806 C CA . ARG A 1 101 ? -2.586 5.985 2.857 1.00 78.56 101 ARG A CA 1
ATOM 807 C C . ARG A 1 101 ? -1.976 5.038 1.815 1.00 78.56 101 ARG A C 1
ATOM 809 O O . ARG A 1 101 ? -0.870 4.544 2.024 1.00 78.56 101 ARG A O 1
ATOM 816 N N . VAL A 1 102 ? -2.639 4.850 0.676 1.00 88.81 102 VAL A N 1
ATOM 817 C CA . VAL A 1 102 ? -2.037 4.258 -0.528 1.00 88.81 102 VAL A CA 1
ATOM 818 C C . VAL A 1 102 ? -1.737 5.373 -1.523 1.00 88.81 102 VAL A C 1
ATOM 820 O O . VAL A 1 102 ? -2.624 6.138 -1.897 1.00 88.81 102 VAL A O 1
ATOM 823 N N . ILE A 1 103 ? -0.486 5.476 -1.959 1.00 90.69 103 ILE A N 1
ATOM 824 C CA . ILE A 1 103 ? -0.080 6.431 -2.990 1.00 90.69 103 ILE A CA 1
ATOM 825 C C . ILE A 1 103 ? -0.261 5.773 -4.351 1.00 90.69 103 ILE A C 1
ATOM 827 O O . ILE A 1 103 ? 0.350 4.743 -4.624 1.00 90.69 103 ILE A O 1
ATOM 831 N N . GLN A 1 104 ? -1.057 6.401 -5.213 1.00 90.88 104 GLN A N 1
ATOM 832 C CA . GLN A 1 104 ? -1.269 5.964 -6.592 1.00 90.88 104 GLN A CA 1
ATOM 833 C C . GLN A 1 104 ? -0.372 6.755 -7.546 1.00 90.88 104 GLN A C 1
ATOM 835 O O . GLN A 1 104 ? -0.348 7.993 -7.527 1.00 90.88 104 GLN A O 1
ATOM 840 N N . ARG A 1 105 ? 0.377 6.049 -8.389 1.00 91.56 105 ARG A N 1
ATOM 841 C CA . ARG A 1 105 ? 1.194 6.620 -9.466 1.00 91.56 105 ARG A CA 1
ATOM 842 C C . ARG A 1 105 ? 0.977 5.849 -10.757 1.00 91.56 105 ARG A C 1
ATOM 844 O O . ARG A 1 105 ? 0.478 4.732 -10.738 1.00 91.56 105 ARG A O 1
ATOM 851 N N . ILE A 1 106 ? 1.359 6.456 -11.875 1.00 90.88 106 ILE A N 1
ATOM 852 C CA . ILE A 1 106 ? 1.219 5.859 -13.202 1.00 90.88 106 ILE A CA 1
ATOM 853 C C . ILE A 1 106 ? 2.603 5.747 -13.832 1.00 90.88 106 ILE A C 1
ATOM 855 O O . ILE A 1 106 ? 3.386 6.697 -13.790 1.00 90.88 106 ILE A O 1
ATOM 859 N N . ALA A 1 107 ? 2.880 4.594 -14.427 1.00 92.12 107 ALA A N 1
ATOM 860 C CA . ALA A 1 107 ? 4.082 4.325 -15.194 1.00 92.12 107 ALA A CA 1
ATOM 861 C C . ALA A 1 107 ? 3.693 4.098 -16.663 1.00 92.12 107 ALA A C 1
ATOM 863 O O . ALA A 1 107 ? 3.043 3.108 -16.996 1.00 92.12 107 ALA A O 1
ATOM 864 N N . GLN A 1 108 ? 4.026 5.065 -17.521 1.00 90.69 108 GLN A N 1
ATOM 865 C CA . GLN A 1 108 ? 3.646 5.072 -18.938 1.00 90.69 108 GLN A CA 1
ATOM 866 C C . GLN A 1 108 ? 4.655 4.276 -19.784 1.00 90.69 108 GLN A C 1
ATOM 868 O O . GLN A 1 108 ? 5.842 4.266 -19.444 1.00 90.69 108 GLN A O 1
ATOM 873 N N . PRO A 1 109 ? 4.225 3.655 -20.899 1.00 91.88 109 PRO A N 1
ATOM 874 C CA . PRO A 1 109 ? 5.158 3.058 -21.853 1.00 91.88 109 PRO A CA 1
ATOM 875 C C . PRO A 1 109 ? 6.119 4.106 -22.428 1.00 91.88 109 PRO A C 1
ATOM 877 O O . PRO A 1 109 ? 5.836 5.307 -22.420 1.00 91.88 109 PRO A O 1
ATOM 880 N N . ASP A 1 110 ? 7.276 3.643 -22.890 1.00 90.81 110 ASP A N 1
ATOM 881 C CA . ASP A 1 110 ? 8.377 4.429 -23.459 1.00 90.81 110 ASP A CA 1
ATOM 882 C C . ASP A 1 110 ? 9.001 5.459 -22.499 1.00 90.81 110 ASP A C 1
ATOM 884 O O . ASP A 1 110 ? 9.783 6.321 -22.906 1.00 90.81 110 ASP A O 1
ATOM 888 N N . HIS A 1 111 ? 8.702 5.354 -21.202 1.00 92.06 111 HIS A N 1
ATOM 889 C CA . HIS A 1 111 ? 9.230 6.228 -20.159 1.00 92.06 111 HIS A CA 1
ATOM 890 C C . HIS A 1 111 ? 9.900 5.430 -19.039 1.00 92.06 111 HIS A C 1
ATOM 892 O O . HIS A 1 111 ? 9.441 4.358 -18.638 1.00 92.06 111 HIS A O 1
ATOM 898 N N . ALA A 1 112 ? 10.989 5.990 -18.516 1.00 92.19 112 ALA A N 1
ATOM 899 C CA . ALA A 1 112 ? 11.534 5.628 -17.221 1.00 92.19 112 ALA A CA 1
ATOM 900 C C . ALA A 1 112 ? 10.931 6.558 -16.168 1.00 92.19 112 ALA A C 1
ATOM 902 O O . ALA A 1 112 ? 11.004 7.784 -16.293 1.00 92.19 112 ALA A O 1
ATOM 903 N N . VAL A 1 113 ? 10.315 5.971 -15.149 1.00 94.38 113 VAL A N 1
ATOM 904 C CA . VAL A 1 113 ? 9.653 6.677 -14.057 1.00 94.38 113 VAL A CA 1
ATOM 905 C C . VAL A 1 113 ? 10.365 6.363 -12.754 1.00 94.38 113 VAL A C 1
ATOM 907 O O . VAL A 1 113 ? 10.624 5.206 -12.423 1.00 94.38 113 VAL A O 1
ATOM 910 N N . PHE A 1 114 ? 10.663 7.419 -12.012 1.00 94.81 114 PHE A N 1
ATOM 911 C CA . PHE A 1 114 ? 11.451 7.370 -10.797 1.00 94.81 114 PHE A CA 1
ATOM 912 C C . PHE A 1 114 ? 10.600 7.888 -9.647 1.00 94.81 114 PHE A C 1
ATOM 914 O O . PHE A 1 114 ? 10.029 8.980 -9.722 1.00 94.81 114 PHE A O 1
ATOM 921 N N . PHE A 1 115 ? 10.517 7.095 -8.587 1.00 95.75 115 PHE A N 1
ATOM 922 C CA . PHE A 1 115 ? 9.814 7.410 -7.358 1.00 95.75 115 PHE A CA 1
ATOM 923 C C . PHE A 1 115 ? 10.823 7.462 -6.212 1.00 95.75 115 PHE A C 1
ATOM 925 O O . PHE A 1 115 ? 11.237 6.436 -5.673 1.00 95.75 115 PHE A O 1
ATOM 932 N N . GLU A 1 116 ? 11.195 8.682 -5.832 1.00 95.38 116 GLU A N 1
ATOM 933 C CA . GLU A 1 116 ? 11.966 8.939 -4.620 1.00 95.38 116 GLU A CA 1
ATOM 934 C C . GLU A 1 116 ? 11.012 8.876 -3.421 1.00 95.38 116 GLU A C 1
ATOM 936 O O . GLU A 1 116 ? 10.124 9.723 -3.275 1.00 95.38 116 GLU A O 1
ATOM 941 N N . ILE A 1 117 ? 11.192 7.867 -2.569 1.00 93.75 117 ILE A N 1
ATOM 942 C CA . ILE A 1 117 ? 10.422 7.665 -1.343 1.00 93.75 117 ILE A CA 1
ATOM 943 C C . ILE A 1 117 ? 11.075 8.426 -0.191 1.00 93.75 117 ILE A C 1
ATOM 945 O O . ILE A 1 117 ? 12.242 8.218 0.135 1.00 93.75 117 ILE A O 1
ATOM 949 N N . LYS A 1 118 ? 10.267 9.231 0.498 1.00 92.62 118 LYS A N 1
ATOM 950 C CA . LYS A 1 118 ? 10.560 9.783 1.823 1.00 92.62 118 LYS A CA 1
ATOM 951 C C . LYS A 1 118 ? 9.596 9.180 2.828 1.00 92.62 118 LYS A C 1
ATOM 953 O O . LYS A 1 118 ? 8.398 9.131 2.566 1.00 92.62 118 LYS A O 1
ATOM 958 N N . SER A 1 119 ? 10.105 8.719 3.962 1.00 91.62 119 SER A N 1
ATOM 959 C CA . SER A 1 119 ? 9.283 8.051 4.972 1.00 91.62 119 SER A CA 1
ATOM 960 C C . SER A 1 119 ? 9.371 8.785 6.298 1.00 91.62 119 SER A C 1
ATOM 962 O O . SER A 1 119 ? 10.458 9.149 6.739 1.00 91.62 119 SER A O 1
ATOM 964 N N . ILE A 1 120 ? 8.222 8.968 6.938 1.00 92.62 120 ILE A N 1
ATOM 965 C CA . ILE A 1 120 ? 8.118 9.446 8.313 1.00 92.62 120 ILE A CA 1
ATOM 966 C C . ILE A 1 120 ? 7.630 8.272 9.151 1.00 92.62 120 ILE A C 1
ATOM 968 O O . ILE A 1 120 ? 6.569 7.707 8.873 1.00 92.62 120 ILE A O 1
ATOM 972 N N . LYS A 1 121 ? 8.411 7.881 10.157 1.00 92.62 121 LYS A N 1
ATOM 973 C CA . LYS A 1 121 ? 8.015 6.848 11.111 1.00 92.62 121 LYS A CA 1
ATOM 974 C C . LYS A 1 121 ? 7.440 7.522 12.344 1.00 92.62 121 LYS A C 1
ATOM 976 O O . LYS A 1 121 ? 8.038 8.449 12.867 1.00 92.62 121 LYS A O 1
ATOM 981 N N . GLN A 1 122 ? 6.312 7.031 12.832 1.00 93.81 122 GLN A N 1
ATOM 982 C CA . GLN A 1 122 ? 5.815 7.354 14.160 1.00 93.81 122 GLN A CA 1
ATOM 983 C C . GLN A 1 122 ? 5.918 6.123 15.052 1.00 93.81 122 GLN A C 1
ATOM 985 O O . GLN A 1 122 ? 5.547 5.022 14.631 1.00 93.81 122 GLN A O 1
ATOM 990 N N . ILE A 1 123 ? 6.397 6.320 16.276 1.00 94.06 123 ILE A N 1
ATOM 991 C CA . ILE A 1 123 ? 6.394 5.305 17.329 1.00 94.06 123 ILE A CA 1
ATOM 992 C C . ILE A 1 123 ? 5.719 5.862 18.576 1.00 94.06 123 ILE A C 1
ATOM 994 O O . ILE A 1 123 ? 5.895 7.034 18.907 1.00 94.06 123 ILE A O 1
ATOM 998 N N . ALA A 1 124 ? 4.958 5.023 19.267 1.00 94.12 124 ALA A N 1
ATOM 999 C CA . ALA A 1 124 ? 4.402 5.364 20.567 1.00 94.12 124 ALA A CA 1
ATOM 1000 C C . ALA A 1 124 ? 5.317 4.851 21.681 1.00 94.12 124 ALA A C 1
ATOM 1002 O O . ALA A 1 124 ? 5.938 3.795 21.552 1.00 94.12 124 ALA A O 1
ATOM 1003 N N . THR A 1 125 ? 5.417 5.598 22.777 1.00 93.25 125 THR A N 1
ATOM 1004 C CA . THR A 1 125 ? 6.233 5.181 23.921 1.00 93.25 125 THR A CA 1
ATOM 1005 C C . THR A 1 125 ? 5.623 4.011 24.678 1.00 93.25 125 THR A C 1
ATOM 1007 O O . THR A 1 125 ? 4.428 3.713 24.591 1.00 93.25 125 THR A O 1
ATOM 1010 N N . THR A 1 126 ? 6.454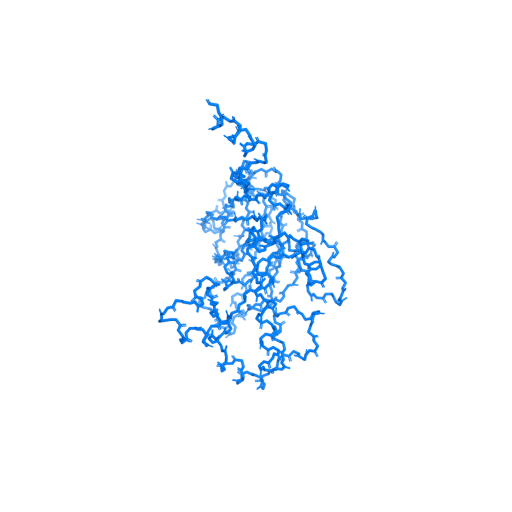 3.357 25.491 1.00 91.19 126 THR A N 1
ATOM 1011 C CA . THR A 1 126 ? 6.005 2.312 26.418 1.00 91.19 126 THR A CA 1
ATOM 1012 C C . THR A 1 126 ? 4.961 2.826 27.403 1.00 91.19 126 THR A C 1
ATOM 1014 O O . THR A 1 126 ? 4.100 2.057 27.817 1.00 91.19 126 THR A O 1
ATOM 1017 N N . GLU A 1 127 ? 4.996 4.116 27.748 1.00 91.31 127 GLU A N 1
ATOM 1018 C CA . GLU A 1 127 ? 4.008 4.734 28.634 1.00 91.31 127 GLU A CA 1
ATOM 1019 C C . GLU A 1 127 ? 2.637 4.841 27.971 1.00 91.31 127 GLU A C 1
ATOM 1021 O O . GLU A 1 127 ? 1.642 4.457 28.583 1.00 91.31 127 GLU A O 1
ATOM 1026 N N . VAL A 1 128 ? 2.571 5.242 26.696 1.00 92.31 128 VAL A N 1
ATOM 1027 C CA . VAL A 1 128 ? 1.311 5.260 25.931 1.00 92.31 128 VAL A CA 1
ATOM 1028 C C . VAL A 1 128 ? 0.677 3.867 25.893 1.00 92.31 128 VAL A C 1
ATOM 1030 O O . VAL A 1 128 ? -0.539 3.732 26.032 1.00 92.31 128 VAL A O 1
ATOM 1033 N N . ARG A 1 129 ? 1.491 2.811 25.783 1.00 91.44 129 ARG A N 1
ATOM 1034 C CA . ARG A 1 129 ? 1.015 1.420 25.743 1.00 91.44 129 ARG A CA 1
ATOM 1035 C C . ARG A 1 129 ? 0.354 0.940 27.038 1.00 91.44 129 ARG A C 1
ATOM 1037 O O . ARG A 1 129 ? -0.446 0.009 26.980 1.00 91.44 129 ARG A O 1
ATOM 1044 N N . LYS A 1 130 ? 0.635 1.575 28.180 1.00 91.00 130 LYS A N 1
ATOM 1045 C CA . LYS A 1 130 ? -0.009 1.252 29.467 1.00 91.00 130 LYS A CA 1
ATOM 1046 C C . LYS A 1 130 ? -1.472 1.698 29.517 1.00 91.00 130 LYS A C 1
ATOM 1048 O O . LYS A 1 130 ? -2.240 1.161 30.312 1.00 91.00 130 LYS A O 1
ATOM 1053 N N . TYR A 1 131 ? -1.873 2.651 28.675 1.00 91.00 131 TYR A N 1
ATOM 1054 C CA . TYR A 1 131 ? -3.248 3.139 28.635 1.00 91.00 131 TYR A CA 1
ATOM 1055 C C . TYR A 1 131 ? -4.156 2.222 27.803 1.00 91.00 131 TYR A C 1
ATOM 1057 O O . TYR A 1 131 ? -3.749 1.714 26.748 1.00 91.00 131 TYR A O 1
ATOM 1065 N N . PRO A 1 132 ? -5.422 2.035 28.223 1.00 92.12 132 PRO A N 1
ATOM 1066 C CA . PRO A 1 132 ? -6.376 1.251 27.452 1.00 92.12 132 PRO A CA 1
ATOM 1067 C C . PRO A 1 132 ? -6.652 1.923 26.092 1.00 92.12 132 PRO A C 1
ATOM 1069 O O . PRO A 1 132 ? -6.641 3.156 26.013 1.00 92.12 132 PRO A O 1
ATOM 1072 N N . PRO A 1 133 ? -6.965 1.156 25.024 1.00 91.31 133 PRO A N 1
ATOM 1073 C CA . PRO A 1 133 ? -7.175 1.691 23.672 1.00 91.31 133 PRO A CA 1
ATOM 1074 C C . PRO A 1 133 ? -8.165 2.861 23.586 1.00 91.31 133 PRO A C 1
ATOM 1076 O O . PRO A 1 133 ? -7.951 3.803 22.829 1.00 91.31 133 PRO A O 1
ATOM 1079 N N . LYS A 1 134 ? -9.219 2.847 24.415 1.00 89.50 134 LYS A N 1
ATOM 1080 C CA . LYS A 1 134 ? -10.205 3.937 24.496 1.00 89.50 134 LYS A CA 1
ATOM 1081 C C . LYS A 1 134 ? -9.604 5.270 24.962 1.00 89.50 134 LYS A C 1
ATOM 1083 O O . LYS A 1 134 ? -10.110 6.313 24.576 1.00 89.50 134 LYS A O 1
ATOM 1088 N N . THR A 1 135 ? -8.555 5.255 25.781 1.00 90.62 135 THR A N 1
ATOM 1089 C CA . THR A 1 135 ? -7.898 6.479 26.265 1.00 90.62 135 THR A CA 1
ATOM 1090 C C . THR A 1 135 ? -6.859 6.972 25.267 1.00 90.62 135 THR A C 1
ATOM 1092 O O . THR A 1 135 ? -6.843 8.151 24.941 1.00 90.62 135 THR A O 1
ATOM 1095 N N . ARG A 1 136 ? -6.022 6.071 24.737 1.00 91.56 136 ARG A N 1
ATOM 1096 C CA . ARG A 1 136 ? -4.970 6.437 23.770 1.00 91.56 136 ARG A CA 1
ATOM 1097 C C . ARG A 1 136 ? -5.464 6.660 22.338 1.00 91.56 136 ARG A C 1
ATOM 1099 O O . ARG A 1 136 ? -4.701 7.153 21.520 1.00 91.56 136 ARG A O 1
ATOM 1106 N N . GLN A 1 137 ? -6.709 6.284 22.028 1.00 90.88 137 GLN A N 1
ATOM 1107 C CA . GLN A 1 137 ? -7.356 6.462 20.718 1.00 90.88 137 GLN A CA 1
ATOM 1108 C C . GLN A 1 137 ? -6.559 5.888 19.528 1.00 90.88 137 GLN A C 1
ATOM 1110 O O . GLN A 1 137 ? -6.763 6.294 18.388 1.00 90.88 137 GLN A O 1
ATOM 1115 N N . CYS A 1 138 ? -5.689 4.908 19.768 1.00 92.69 138 CYS A N 1
ATOM 1116 C CA . CYS A 1 138 ? -4.917 4.209 18.745 1.00 92.69 138 CYS A CA 1
ATOM 1117 C C . CYS A 1 138 ? -4.708 2.743 19.145 1.00 92.69 138 CYS A C 1
ATOM 1119 O O . CYS A 1 138 ? -4.796 2.407 20.332 1.00 92.69 138 CYS A O 1
ATOM 1121 N N . LEU A 1 139 ? -4.401 1.879 18.175 1.00 92.81 139 LEU A N 1
ATOM 1122 C CA . LEU A 1 139 ? -4.103 0.459 18.387 1.00 92.81 139 LEU A CA 1
ATOM 1123 C C . LEU A 1 139 ? -2.676 0.102 17.940 1.00 92.81 139 LEU A C 1
ATOM 1125 O O . LEU A 1 139 ? -2.166 0.621 16.949 1.00 92.81 139 LEU A O 1
ATOM 1129 N N . PHE A 1 140 ? -2.030 -0.794 18.681 1.00 91.81 140 PHE A N 1
ATOM 1130 C CA . PHE A 1 140 ? -0.793 -1.467 18.295 1.00 91.81 140 PHE A CA 1
ATOM 1131 C C . PHE A 1 140 ? -1.116 -2.712 17.467 1.00 91.81 140 PHE A C 1
ATOM 1133 O O . PHE A 1 140 ? -2.191 -3.303 17.593 1.00 91.81 140 PHE A O 1
ATOM 1140 N N . HIS A 1 141 ? -0.136 -3.160 16.682 1.00 87.81 141 HIS A N 1
ATOM 1141 C CA . HIS A 1 141 ? -0.223 -4.350 15.831 1.00 87.81 141 HIS A CA 1
ATOM 1142 C C . HIS A 1 141 ? -0.749 -5.597 16.571 1.00 87.81 141 HIS A C 1
ATOM 1144 O O . HIS A 1 141 ? -1.497 -6.393 16.001 1.00 87.81 141 HIS A O 1
ATOM 1150 N N . ASN A 1 142 ? -0.406 -5.737 17.855 1.00 86.50 142 ASN A N 1
ATOM 1151 C CA . ASN A 1 142 ? -0.735 -6.885 18.696 1.00 86.50 142 ASN A CA 1
ATOM 1152 C C . ASN A 1 142 ? -1.869 -6.634 19.710 1.00 86.50 142 ASN A C 1
ATOM 1154 O O . ASN A 1 142 ? -2.088 -7.464 20.583 1.00 86.50 142 ASN A O 1
ATOM 1158 N N . ASP A 1 143 ? -2.610 -5.525 19.627 1.00 86.12 143 ASP A N 1
ATOM 1159 C CA . ASP A 1 143 ? -3.724 -5.292 20.563 1.00 86.12 143 ASP A CA 1
ATOM 1160 C C . ASP A 1 143 ? -4.910 -6.249 20.327 1.00 86.12 143 ASP A C 1
ATOM 1162 O O . ASP A 1 143 ? -5.664 -6.542 21.255 1.00 86.12 143 ASP A O 1
ATOM 1166 N N . ILE A 1 144 ? -5.095 -6.736 19.091 1.00 82.06 144 ILE A N 1
ATOM 1167 C CA . ILE A 1 144 ? -6.227 -7.594 18.697 1.00 82.06 144 ILE A CA 1
ATOM 1168 C C . ILE A 1 144 ? -5.732 -8.856 17.970 1.00 82.06 144 ILE A C 1
ATOM 1170 O O . ILE A 1 144 ? -6.051 -9.124 16.808 1.00 82.06 144 ILE A O 1
ATOM 1174 N N . GLU A 1 145 ? -4.937 -9.662 18.673 1.00 75.56 145 GLU A N 1
ATOM 1175 C CA . GLU A 1 145 ? -4.247 -10.833 18.109 1.00 75.56 145 GLU A CA 1
ATOM 1176 C C . GLU A 1 145 ? -5.198 -11.848 17.464 1.00 75.56 145 GLU A C 1
ATOM 1178 O O . GLU A 1 145 ? -4.972 -12.274 16.334 1.00 75.56 145 GLU A O 1
ATOM 1183 N N . LYS A 1 146 ? -6.306 -12.185 18.141 1.00 72.38 146 LYS A N 1
ATOM 1184 C CA . LYS A 1 146 ? -7.275 -13.202 17.681 1.00 72.38 146 LYS A CA 1
ATOM 1185 C C . LYS A 1 146 ? -7.910 -12.881 16.329 1.00 72.38 146 LYS A C 1
ATOM 1187 O O . LYS A 1 146 ? -8.413 -13.777 15.659 1.00 72.38 146 LYS A O 1
ATOM 1192 N N . GLU A 1 147 ? -7.943 -11.607 15.958 1.00 71.06 147 GLU A N 1
ATOM 1193 C CA . GLU A 1 147 ? -8.646 -11.139 14.769 1.00 71.06 147 GLU A CA 1
ATOM 1194 C C . GLU A 1 147 ? -7.734 -10.761 13.608 1.00 71.06 147 GLU A C 1
ATOM 1196 O O . GLU A 1 147 ? -8.206 -10.778 12.467 1.00 71.06 147 GLU A O 1
ATOM 1201 N N . PHE A 1 148 ? -6.483 -10.398 13.899 1.00 73.75 148 PHE A N 1
ATOM 1202 C CA . PHE A 1 148 ? -5.538 -9.839 12.930 1.00 73.75 148 PHE A CA 1
ATOM 1203 C C . PHE A 1 148 ? -4.165 -10.525 12.943 1.00 73.75 148 PHE A C 1
ATOM 1205 O O . PHE A 1 148 ? -3.272 -10.078 12.229 1.00 73.75 148 PHE A O 1
ATOM 1212 N N . ASN A 1 149 ? -3.978 -11.606 13.714 1.00 73.81 149 ASN A N 1
ATOM 1213 C CA . ASN A 1 149 ? -2.719 -12.357 13.809 1.00 73.81 149 ASN A CA 1
ATOM 1214 C C . ASN A 1 149 ? -1.498 -11.446 14.053 1.00 73.81 149 ASN A C 1
ATOM 1216 O O . ASN A 1 149 ? -0.504 -11.552 13.340 1.00 73.81 149 ASN A O 1
ATOM 1220 N N . GLU A 1 150 ? -1.603 -10.524 15.018 1.00 72.94 150 GLU A N 1
ATOM 1221 C CA . GLU A 1 150 ? -0.545 -9.559 15.387 1.00 72.94 150 GLU A CA 1
ATOM 1222 C C . GLU A 1 150 ? -0.131 -8.578 14.271 1.00 72.94 150 GLU A C 1
ATOM 1224 O O . GLU A 1 150 ? 0.902 -7.920 14.367 1.00 72.94 150 GLU A O 1
ATOM 1229 N N . LEU A 1 151 ? -0.929 -8.451 13.209 1.00 80.88 151 LEU A N 1
ATOM 1230 C CA . LEU A 1 151 ? -0.696 -7.527 12.098 1.00 80.88 151 LEU A CA 1
ATOM 1231 C C . LEU A 1 151 ? -1.875 -6.568 11.937 1.00 80.88 151 LEU A C 1
ATOM 1233 O O . LEU A 1 151 ? -2.321 -6.303 10.819 1.00 80.88 151 LEU A O 1
ATOM 1237 N N . TYR A 1 152 ? -2.410 -6.073 13.057 1.00 86.94 152 TYR A N 1
ATOM 1238 C CA . TYR A 1 152 ? -3.413 -5.019 12.990 1.00 86.94 152 TYR A CA 1
ATOM 1239 C C . TYR A 1 152 ? -2.841 -3.822 12.230 1.00 86.94 152 TYR A C 1
ATOM 1241 O O . TYR A 1 152 ? -1.749 -3.344 12.539 1.00 86.94 152 TYR A O 1
ATOM 1249 N N . SER A 1 153 ? -3.614 -3.333 11.267 1.00 88.25 153 SER A N 1
ATOM 1250 C CA . SER A 1 153 ? -3.443 -1.994 10.728 1.00 88.25 153 SER A CA 1
ATOM 1251 C C . SER A 1 153 ? -4.800 -1.342 10.507 1.00 88.25 153 SER A C 1
ATOM 1253 O O . SER A 1 153 ? -5.789 -2.031 10.238 1.00 88.25 153 SER A O 1
ATOM 1255 N N . TYR A 1 154 ? -4.863 -0.013 10.544 1.00 88.81 154 TYR A N 1
ATOM 1256 C CA . TYR A 1 154 ? -6.109 0.708 10.277 1.00 88.81 154 TYR A CA 1
ATOM 1257 C C . TYR A 1 154 ? -6.750 0.267 8.949 1.00 88.81 154 TYR A C 1
ATOM 1259 O O . TYR A 1 154 ? -7.939 -0.043 8.892 1.00 88.81 154 TYR A O 1
ATOM 1267 N N . SER A 1 155 ? -5.942 0.130 7.892 1.00 88.06 155 SER A N 1
ATOM 1268 C CA . SER A 1 155 ? -6.424 -0.301 6.572 1.00 88.06 155 SER A CA 1
ATOM 1269 C C . SER A 1 155 ? -7.014 -1.719 6.576 1.00 88.06 155 SER A C 1
ATOM 1271 O O . SER A 1 155 ? -8.072 -1.941 5.988 1.00 88.06 155 SER A O 1
ATOM 1273 N N . THR A 1 156 ? -6.387 -2.676 7.273 1.00 86.94 156 THR A N 1
ATOM 1274 C CA . THR A 1 156 ? -6.920 -4.045 7.365 1.00 86.94 156 THR A CA 1
ATOM 1275 C C . THR A 1 156 ? -8.214 -4.097 8.166 1.00 86.94 156 THR A C 1
ATOM 1277 O O . THR A 1 156 ? -9.121 -4.847 7.800 1.00 86.94 156 THR A O 1
ATOM 1280 N N . CYS A 1 157 ? -8.348 -3.268 9.205 1.00 89.00 157 CYS A N 1
ATOM 1281 C CA . CYS A 1 157 ? -9.589 -3.140 9.961 1.00 89.00 157 CYS A CA 1
ATOM 1282 C C . CYS A 1 157 ? -10.736 -2.620 9.085 1.00 89.00 157 CYS A C 1
ATOM 1284 O O . CYS A 1 157 ? -11.802 -3.236 9.037 1.00 89.00 157 CYS A O 1
ATOM 1286 N N . ILE A 1 158 ? -10.501 -1.552 8.315 1.00 89.38 158 ILE A N 1
ATOM 1287 C CA . ILE A 1 158 ? -11.497 -0.992 7.389 1.00 89.38 158 ILE A CA 1
ATOM 1288 C C . ILE A 1 158 ? -11.916 -2.013 6.326 1.00 89.38 158 ILE A C 1
ATOM 1290 O O . ILE A 1 158 ? -13.107 -2.200 6.073 1.00 89.38 158 ILE A O 1
ATOM 1294 N N . VAL A 1 159 ? -10.960 -2.732 5.735 1.00 87.94 159 VAL A N 1
ATOM 1295 C CA . VAL A 1 159 ? -11.246 -3.783 4.746 1.00 87.94 159 VAL A CA 1
ATOM 1296 C C . VAL A 1 159 ? -12.071 -4.917 5.357 1.00 87.94 159 VAL A C 1
ATOM 1298 O O . VAL A 1 159 ? -13.021 -5.395 4.736 1.00 87.94 159 VAL A O 1
ATOM 1301 N N . LYS A 1 160 ? -11.774 -5.316 6.597 1.00 87.25 160 LYS A N 1
ATOM 1302 C CA . LYS A 1 160 ? -12.548 -6.330 7.324 1.00 87.25 160 LYS A CA 1
ATOM 1303 C C . LYS A 1 160 ? -13.965 -5.849 7.647 1.00 87.25 160 LYS A C 1
ATOM 1305 O O . LYS A 1 160 ? -14.915 -6.610 7.479 1.00 87.25 160 LYS A O 1
ATOM 1310 N N . CYS A 1 161 ? -14.120 -4.593 8.056 1.00 89.62 161 CYS A N 1
ATOM 1311 C CA . CYS A 1 161 ? -15.413 -3.948 8.289 1.00 89.62 161 CYS A CA 1
ATOM 1312 C C . CYS A 1 161 ? -16.265 -3.915 7.003 1.00 89.62 161 CYS A C 1
ATOM 1314 O O . CYS A 1 161 ? -17.440 -4.302 7.016 1.00 89.62 161 CYS A O 1
ATOM 1316 N N . ARG A 1 162 ? -15.654 -3.564 5.860 1.00 89.88 162 ARG A N 1
ATOM 1317 C CA . ARG A 1 162 ? -16.285 -3.648 4.531 1.00 89.88 162 ARG A CA 1
ATOM 1318 C C . ARG A 1 162 ? -16.714 -5.073 4.201 1.00 89.88 162 ARG A C 1
ATOM 1320 O O . ARG A 1 162 ? -17.877 -5.290 3.874 1.00 89.88 162 ARG A O 1
ATOM 1327 N N . ALA A 1 163 ? -15.815 -6.046 4.338 1.00 88.94 163 ALA A N 1
ATOM 1328 C CA . ALA A 1 163 ? -16.113 -7.449 4.058 1.00 88.94 163 ALA A CA 1
ATOM 1329 C C . ALA A 1 163 ? -17.283 -7.972 4.914 1.00 88.94 163 ALA A C 1
ATOM 1331 O O . ALA A 1 163 ? -18.233 -8.525 4.366 1.00 88.94 163 ALA A O 1
ATOM 1332 N N . ARG A 1 164 ? -17.281 -7.704 6.229 1.00 89.75 164 ARG A N 1
ATOM 1333 C CA . ARG A 1 164 ? -18.382 -8.052 7.152 1.00 89.75 164 ARG A CA 1
ATOM 1334 C C . ARG A 1 164 ? -19.719 -7.446 6.722 1.00 89.75 164 ARG A C 1
ATOM 1336 O O . ARG A 1 164 ? -20.754 -8.102 6.817 1.00 89.75 164 ARG A O 1
ATOM 1343 N N . THR A 1 165 ? -19.698 -6.207 6.240 1.00 91.12 165 THR A N 1
ATOM 1344 C CA . THR A 1 165 ? -20.899 -5.500 5.779 1.00 91.12 165 THR A CA 1
ATOM 1345 C C . THR A 1 165 ? -21.443 -6.098 4.485 1.00 91.12 165 THR A C 1
ATOM 1347 O O . THR A 1 165 ? -22.646 -6.309 4.359 1.00 91.12 165 THR A O 1
ATOM 1350 N N . VAL A 1 166 ? -20.577 -6.450 3.534 1.00 91.88 166 VAL A N 1
ATOM 1351 C CA . VAL A 1 166 ? -21.022 -7.136 2.312 1.00 91.88 166 VAL A CA 1
ATOM 1352 C C . VAL A 1 166 ? -21.569 -8.527 2.635 1.00 91.88 166 VAL A C 1
ATOM 1354 O O . VAL A 1 166 ? -22.628 -8.907 2.138 1.00 91.88 166 VAL A O 1
ATOM 1357 N N . GLU A 1 167 ? -20.916 -9.264 3.531 1.00 90.75 167 GLU A N 1
ATOM 1358 C CA . GLU A 1 167 ? -21.383 -10.581 3.968 1.00 90.75 167 GLU A CA 1
ATOM 1359 C C . GLU A 1 167 ? -22.730 -10.519 4.701 1.00 90.75 167 GLU A C 1
ATOM 1361 O O . GLU A 1 167 ? -23.529 -11.458 4.611 1.00 90.75 167 GLU A O 1
ATOM 1366 N N . SER A 1 168 ? -23.015 -9.431 5.424 1.00 90.81 168 SER A N 1
ATOM 1367 C CA . SER A 1 168 ? -24.289 -9.252 6.121 1.00 90.81 168 SER A CA 1
ATOM 1368 C C . SER A 1 168 ? -25.417 -8.846 5.168 1.00 90.81 168 SER A C 1
ATOM 1370 O O . SER A 1 168 ? -26.508 -9.416 5.276 1.00 90.81 168 SER A O 1
ATOM 1372 N N . LEU A 1 169 ? -25.150 -7.949 4.213 1.00 92.31 169 LEU A N 1
ATOM 1373 C CA . LEU A 1 169 ? -26.136 -7.404 3.271 1.00 92.31 169 LEU A CA 1
ATOM 1374 C C . LEU A 1 169 ? -26.378 -8.311 2.058 1.00 92.31 169 LEU A C 1
ATOM 1376 O O . LEU A 1 169 ? -27.526 -8.609 1.739 1.00 92.31 169 LEU A O 1
ATOM 1380 N N . CYS A 1 170 ? -25.309 -8.774 1.408 1.00 92.69 170 CYS A N 1
ATOM 1381 C CA . CYS A 1 170 ? -25.356 -9.515 0.143 1.00 92.69 170 CYS A CA 1
ATOM 1382 C C . CYS A 1 170 ? -25.021 -11.007 0.281 1.00 92.69 170 CYS A C 1
ATOM 1384 O O . CYS A 1 170 ? -25.080 -11.732 -0.701 1.00 92.69 170 CYS A O 1
ATOM 1386 N N . LYS A 1 171 ? -24.688 -11.490 1.489 1.00 92.38 171 LYS A N 1
ATOM 1387 C CA . LYS A 1 171 ? -24.427 -12.917 1.791 1.00 92.38 171 LYS A CA 1
ATOM 1388 C C . LYS A 1 171 ? -23.303 -13.568 0.968 1.00 92.38 171 LYS A C 1
ATOM 1390 O O . LYS A 1 171 ? -23.206 -14.795 0.949 1.00 92.38 171 LYS A O 1
ATOM 1395 N N . CYS A 1 172 ? -22.420 -12.767 0.386 1.00 91.62 172 CYS A N 1
ATOM 1396 C CA . CYS A 1 172 ? -21.258 -13.203 -0.379 1.00 91.62 172 CYS A CA 1
ATOM 1397 C C . CYS A 1 172 ? -20.023 -12.369 -0.002 1.00 91.62 172 CYS A C 1
ATOM 1399 O O . CYS A 1 172 ? -20.152 -11.314 0.623 1.00 91.62 172 CYS A O 1
ATOM 1401 N N . THR A 1 173 ? -18.829 -12.825 -0.382 1.00 89.31 173 THR A N 1
ATOM 1402 C CA . THR A 1 173 ? -17.575 -12.083 -0.177 1.00 89.31 173 THR A CA 1
ATOM 1403 C C . THR A 1 173 ? -16.956 -11.722 -1.531 1.00 89.31 173 THR A C 1
ATOM 1405 O O . THR A 1 173 ? -16.661 -12.618 -2.324 1.00 89.31 173 THR A O 1
ATOM 1408 N N . PRO A 1 174 ? -16.738 -10.431 -1.838 1.00 88.25 174 PRO A N 1
ATOM 1409 C CA . PRO A 1 174 ? -16.068 -10.023 -3.066 1.00 88.25 174 PRO A CA 1
ATOM 1410 C C . PRO A 1 174 ? -14.702 -10.689 -3.252 1.00 88.25 174 PRO A C 1
ATOM 1412 O O . PRO A 1 174 ? -13.927 -10.823 -2.307 1.00 88.25 174 PRO A O 1
ATOM 1415 N N . PHE A 1 175 ? -14.389 -11.061 -4.493 1.00 85.00 175 PHE A N 1
ATOM 1416 C CA . PHE A 1 175 ? -13.192 -11.830 -4.855 1.00 85.00 175 PHE A CA 1
ATOM 1417 C C . PHE A 1 175 ? -11.865 -11.228 -4.355 1.00 85.00 175 PHE A C 1
ATOM 1419 O O . PHE A 1 175 ? -10.928 -11.965 -4.035 1.00 85.00 175 PHE A O 1
ATOM 1426 N N . PHE A 1 176 ? -11.780 -9.899 -4.309 1.00 83.31 176 PHE A N 1
ATOM 1427 C CA . PHE A 1 176 ? -10.575 -9.169 -3.925 1.00 83.31 176 PHE A CA 1
ATOM 1428 C C . PHE A 1 176 ? -10.367 -9.065 -2.412 1.00 83.31 176 PHE A C 1
ATOM 1430 O O . PHE A 1 176 ? -9.280 -8.689 -1.978 1.00 83.31 176 PHE A O 1
ATOM 1437 N N . PHE A 1 177 ? -11.380 -9.380 -1.603 1.00 82.31 177 PHE A N 1
ATOM 1438 C CA . PHE A 1 177 ? -11.224 -9.400 -0.158 1.00 82.31 177 PHE A CA 1
ATOM 1439 C C . PHE A 1 177 ? -10.538 -10.684 0.318 1.00 82.31 177 PHE A C 1
ATOM 1441 O O . PHE A 1 177 ? -10.654 -11.745 -0.309 1.00 82.31 177 PHE A O 1
ATOM 1448 N N . PRO A 1 178 ? -9.830 -10.610 1.455 1.00 71.38 178 PRO A N 1
ATOM 1449 C CA . PRO A 1 178 ? -9.207 -11.777 2.053 1.00 71.38 178 PRO A CA 1
ATOM 1450 C C . PRO A 1 178 ? -10.256 -12.829 2.438 1.00 71.38 178 PRO A C 1
ATOM 1452 O O . PRO A 1 178 ? -11.145 -12.583 3.247 1.00 71.38 178 PRO A O 1
ATOM 1455 N N . THR A 1 179 ? -10.157 -14.016 1.836 1.00 61.94 179 THR A N 1
ATOM 1456 C CA . THR A 1 179 ? -11.183 -15.072 1.945 1.00 61.94 179 THR A CA 1
ATOM 1457 C C . THR A 1 179 ? -11.008 -15.950 3.189 1.00 61.94 179 THR A C 1
ATOM 1459 O O . THR A 1 179 ? -11.946 -16.627 3.592 1.00 61.94 179 THR A O 1
ATOM 1462 N N . SER A 1 180 ? -9.837 -15.932 3.836 1.00 56.69 180 SER A N 1
ATOM 1463 C CA . SER A 1 180 ? -9.504 -16.837 4.951 1.00 56.69 180 SER A CA 1
ATOM 1464 C C . SER A 1 180 ? -10.393 -16.683 6.193 1.00 56.69 180 SER A C 1
ATOM 1466 O O . SER A 1 180 ? -10.452 -17.599 7.009 1.00 56.69 180 SER A O 1
ATOM 1468 N N . SER A 1 181 ? -11.105 -15.562 6.332 1.00 54.31 181 SER A N 1
ATOM 1469 C CA . SER A 1 181 ? -12.055 -15.301 7.421 1.00 54.31 181 SER A CA 1
ATOM 1470 C C . SER A 1 181 ? -13.528 -15.444 7.023 1.00 54.31 181 SER A C 1
ATOM 1472 O O . SER A 1 181 ? -14.400 -15.312 7.882 1.00 54.31 181 SER A O 1
ATOM 1474 N N . SER A 1 182 ? -13.818 -15.685 5.744 1.00 61.59 182 SER A N 1
ATOM 1475 C CA . SER A 1 182 ? -15.181 -15.717 5.219 1.00 61.59 182 SER A CA 1
ATOM 1476 C C . SER A 1 182 ? -15.774 -17.124 5.302 1.00 61.59 182 SER A C 1
ATOM 1478 O O . SER A 1 182 ? -15.183 -18.101 4.848 1.00 61.59 182 SER A O 1
ATOM 1480 N N . ARG A 1 183 ? -16.982 -17.229 5.867 1.00 71.25 183 ARG A N 1
ATOM 1481 C CA . ARG A 1 183 ? -17.824 -18.443 5.794 1.00 71.25 183 ARG A CA 1
ATOM 1482 C C . ARG A 1 183 ? -18.752 -18.431 4.574 1.00 71.25 183 ARG A C 1
ATOM 1484 O O . ARG A 1 183 ? -19.596 -19.315 4.440 1.00 71.25 183 ARG A O 1
ATOM 1491 N N . ARG A 1 184 ? -18.685 -17.383 3.752 1.00 82.19 184 ARG A N 1
ATOM 1492 C CA . ARG A 1 184 ? -19.610 -17.116 2.649 1.00 82.19 184 ARG A CA 1
ATOM 1493 C C . ARG A 1 184 ? -18.945 -17.435 1.307 1.00 82.19 184 ARG A C 1
ATOM 1495 O O . ARG A 1 184 ? -17.724 -17.355 1.193 1.00 82.19 184 ARG A O 1
ATOM 1502 N N . PRO A 1 185 ? -19.731 -17.810 0.285 1.00 88.56 185 PRO A N 1
ATOM 1503 C CA . PRO A 1 185 ? -19.193 -18.009 -1.052 1.00 88.56 185 PRO A CA 1
ATOM 1504 C C . PRO A 1 185 ? -18.651 -16.695 -1.624 1.00 88.56 185 PRO A C 1
ATOM 1506 O O . PRO A 1 185 ? -19.052 -15.597 -1.221 1.00 88.56 185 PRO A O 1
ATOM 1509 N N . ILE A 1 186 ? -17.745 -16.816 -2.592 1.00 89.25 186 ILE A N 1
ATOM 1510 C CA . ILE A 1 186 ? -17.278 -15.669 -3.371 1.00 89.25 186 ILE A CA 1
ATOM 1511 C C . ILE A 1 186 ? -18.462 -15.113 -4.173 1.00 89.25 186 ILE A C 1
ATOM 1513 O O . ILE A 1 186 ? -19.218 -15.891 -4.752 1.00 89.25 186 ILE A O 1
ATOM 1517 N N . CYS A 1 187 ? -18.627 -13.786 -4.196 1.00 90.56 187 CYS A N 1
ATOM 1518 C CA . CYS A 1 187 ? -19.698 -13.141 -4.961 1.00 90.56 187 CYS A CA 1
ATOM 1519 C C . CYS A 1 187 ? -19.601 -13.477 -6.454 1.00 90.56 187 CYS A C 1
ATOM 15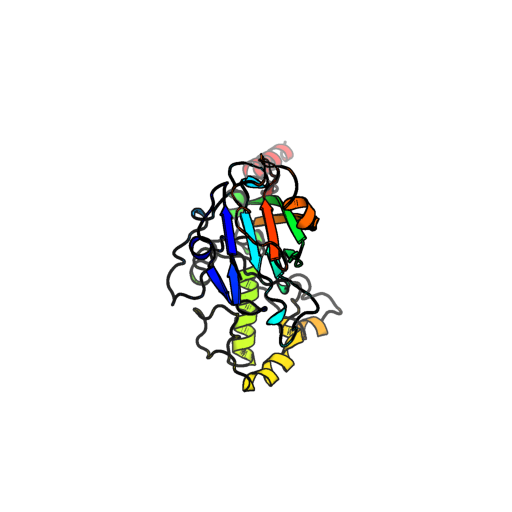21 O O . CYS A 1 187 ? -18.518 -13.438 -7.044 1.00 90.56 187 CYS A O 1
ATOM 1523 N N . THR A 1 188 ? -20.753 -13.748 -7.055 1.00 92.06 188 THR A N 1
ATOM 1524 C CA . THR A 1 188 ? -20.923 -14.062 -8.476 1.00 92.06 188 THR A CA 1
ATOM 1525 C C . THR A 1 188 ? -21.555 -12.887 -9.229 1.00 92.06 188 THR A C 1
ATOM 1527 O O . THR A 1 188 ? -21.807 -11.824 -8.657 1.00 92.06 188 THR A O 1
ATOM 1530 N N . LEU A 1 189 ? -21.811 -13.057 -10.531 1.00 92.06 189 LEU A N 1
ATOM 1531 C CA . LEU A 1 189 ? -22.484 -12.036 -11.341 1.00 92.06 189 LEU A CA 1
ATOM 1532 C C . LEU A 1 189 ? -23.923 -11.765 -10.868 1.00 92.06 189 LEU A C 1
ATOM 1534 O O . LEU A 1 189 ? -24.383 -10.629 -10.963 1.00 92.06 189 LEU A O 1
ATOM 1538 N N . ASP A 1 190 ? -24.601 -12.762 -10.296 1.00 92.00 190 ASP A N 1
ATOM 1539 C CA . ASP A 1 190 ? -25.972 -12.621 -9.788 1.00 92.00 190 ASP A CA 1
ATOM 1540 C C . ASP A 1 190 ? -26.040 -11.668 -8.581 1.00 92.00 190 ASP A C 1
ATOM 1542 O O . ASP A 1 190 ? -27.013 -10.931 -8.392 1.00 92.00 190 ASP A O 1
ATOM 1546 N N . ASP A 1 191 ? -24.954 -11.598 -7.807 1.00 93.25 191 ASP A N 1
ATOM 1547 C CA . ASP A 1 191 ? -24.840 -10.744 -6.624 1.00 93.25 191 ASP A CA 1
ATOM 1548 C C . ASP A 1 191 ? -24.569 -9.270 -6.975 1.00 93.25 191 ASP A C 1
ATOM 1550 O O . ASP A 1 191 ? -24.699 -8.387 -6.118 1.00 93.25 191 ASP A O 1
ATOM 1554 N N . LEU A 1 192 ? -24.241 -8.958 -8.239 1.00 92.12 192 LEU A N 1
ATOM 1555 C CA . LEU A 1 192 ? -23.911 -7.596 -8.683 1.00 92.12 192 LEU A CA 1
ATOM 1556 C C . LEU A 1 192 ? -25.042 -6.603 -8.429 1.00 92.12 192 LEU A C 1
ATOM 1558 O O . LEU A 1 192 ? -24.778 -5.446 -8.104 1.00 92.12 192 LEU A O 1
ATOM 1562 N N . LYS A 1 193 ? -26.303 -7.038 -8.526 1.00 94.88 193 LYS A N 1
ATOM 1563 C CA . LYS A 1 193 ? -27.455 -6.181 -8.212 1.00 94.88 193 LYS A CA 1
ATOM 1564 C C . LYS A 1 193 ? -27.422 -5.719 -6.753 1.00 94.88 193 LYS A C 1
ATOM 1566 O O . LYS A 1 193 ? -27.712 -4.557 -6.475 1.00 94.88 193 LYS A O 1
ATOM 1571 N N . CYS A 1 194 ? -27.048 -6.606 -5.830 1.00 94.75 194 CYS A N 1
ATOM 1572 C CA . CYS A 1 194 ? -26.921 -6.267 -4.416 1.00 94.75 194 CYS A CA 1
ATOM 1573 C C . CYS A 1 194 ? -25.710 -5.365 -4.166 1.00 94.75 194 CYS A C 1
ATOM 1575 O O . CYS A 1 194 ? -25.839 -4.328 -3.517 1.00 94.75 194 CYS A O 1
ATOM 1577 N N . LEU A 1 195 ? -24.553 -5.712 -4.737 1.00 92.75 195 LEU A N 1
ATOM 1578 C CA . LEU A 1 195 ? -23.329 -4.925 -4.582 1.00 92.75 195 LEU A CA 1
ATOM 1579 C C . LEU A 1 195 ? -23.495 -3.497 -5.119 1.00 92.75 195 LEU A C 1
ATOM 1581 O O . LEU A 1 195 ? -23.083 -2.546 -4.460 1.00 92.75 195 LEU A O 1
ATOM 1585 N N . ASN A 1 196 ? -24.163 -3.332 -6.265 1.00 92.94 196 ASN A N 1
ATOM 1586 C CA . ASN A 1 196 ? -24.446 -2.016 -6.837 1.00 92.94 196 ASN A CA 1
ATOM 1587 C C . ASN A 1 196 ? -25.439 -1.208 -5.994 1.00 92.94 196 ASN A C 1
ATOM 1589 O O . ASN A 1 196 ? -25.264 0.001 -5.870 1.00 92.94 196 ASN A O 1
ATOM 1593 N N . LYS A 1 197 ? -26.435 -1.856 -5.374 1.00 93.31 197 LYS A N 1
ATOM 1594 C CA . LYS A 1 197 ? -27.386 -1.185 -4.472 1.00 93.31 197 LYS A CA 1
ATOM 1595 C C . LYS A 1 197 ? -26.687 -0.539 -3.271 1.00 93.31 197 LYS A C 1
ATOM 1597 O O . LYS A 1 197 ? -27.097 0.530 -2.842 1.00 93.31 197 LYS A O 1
ATOM 1602 N N . TYR A 1 198 ? -25.646 -1.177 -2.737 1.00 92.50 198 TYR A N 1
ATOM 1603 C CA . TYR A 1 198 ? -24.902 -0.696 -1.565 1.00 92.50 198 TYR A CA 1
ATOM 1604 C C . TYR A 1 198 ? -23.537 -0.094 -1.918 1.00 92.50 198 TYR A C 1
ATOM 1606 O O . TYR A 1 198 ? -22.676 0.042 -1.050 1.00 92.50 198 TYR A O 1
ATOM 1614 N N . LYS A 1 199 ? -23.320 0.268 -3.187 1.00 89.88 199 LYS A N 1
ATOM 1615 C CA . LYS A 1 199 ? -22.031 0.766 -3.680 1.00 89.88 199 LYS A CA 1
ATOM 1616 C C . LYS A 1 199 ? -21.550 1.993 -2.906 1.00 89.88 199 LYS A C 1
ATOM 1618 O O . LYS A 1 199 ? -20.397 2.021 -2.490 1.00 89.88 199 LYS A O 1
ATOM 1623 N N . GLU A 1 200 ? -22.423 2.976 -2.709 1.00 88.25 200 GLU A N 1
ATOM 1624 C CA . GLU A 1 200 ? -22.101 4.223 -1.999 1.00 88.25 200 GLU A CA 1
ATOM 1625 C C . GLU A 1 200 ? -21.733 3.940 -0.542 1.00 88.25 200 GLU A C 1
ATOM 1627 O O . GLU A 1 200 ? -20.656 4.338 -0.094 1.00 88.25 200 GLU A O 1
ATOM 1632 N N . LYS A 1 201 ? -22.527 3.094 0.126 1.00 89.81 201 LYS A N 1
ATOM 1633 C CA . LYS A 1 201 ? -22.253 2.621 1.487 1.00 89.81 201 LYS A CA 1
ATOM 1634 C C . LYS A 1 201 ? -20.890 1.984 1.639 1.00 89.81 201 LYS A C 1
ATOM 1636 O O . LYS A 1 201 ? -20.235 2.205 2.642 1.00 89.81 201 LYS A O 1
ATOM 1641 N N . LEU A 1 202 ? -20.441 1.204 0.665 1.00 87.88 202 LEU A N 1
ATOM 1642 C CA . LEU A 1 202 ? -19.137 0.544 0.733 1.00 87.88 202 LEU A CA 1
ATOM 1643 C C . LEU A 1 202 ? -17.977 1.479 0.367 1.00 87.88 202 LEU A C 1
ATOM 1645 O O . LEU A 1 202 ? -16.838 1.228 0.774 1.00 87.88 202 LEU A O 1
ATOM 1649 N N . PHE A 1 203 ? -18.258 2.537 -0.393 1.00 86.44 203 PHE A N 1
ATOM 1650 C CA . PHE A 1 203 ? -17.262 3.489 -0.862 1.00 86.44 203 PHE A CA 1
ATOM 1651 C C . PHE A 1 203 ? -16.913 4.528 0.210 1.00 86.44 203 PHE A C 1
ATOM 1653 O O . PHE A 1 203 ? -15.730 4.744 0.479 1.00 86.44 203 PHE A O 1
ATOM 1660 N N . TYR A 1 204 ? -17.917 5.115 0.865 1.00 88.00 204 TYR A N 1
ATOM 1661 C CA . TYR A 1 204 ? -17.726 6.182 1.849 1.00 88.00 204 TYR A CA 1
ATOM 1662 C C . TYR A 1 204 ? -17.550 5.650 3.275 1.00 88.00 204 TYR A C 1
ATOM 1664 O O . TYR A 1 204 ? -18.187 4.679 3.676 1.00 88.00 204 TYR A O 1
ATOM 1672 N N . LEU A 1 205 ? -16.688 6.308 4.052 1.00 87.69 205 LEU A N 1
ATOM 1673 C CA . LEU A 1 205 ? -16.467 6.026 5.471 1.00 87.69 205 LEU A CA 1
ATOM 1674 C C . LEU A 1 205 ? -17.056 7.151 6.315 1.00 87.69 205 LEU A C 1
ATOM 1676 O O . LEU A 1 205 ? -16.742 8.319 6.092 1.00 87.69 205 LEU A O 1
ATOM 1680 N N . TYR A 1 206 ? -17.869 6.788 7.302 1.00 87.81 206 TYR A N 1
ATOM 1681 C CA . TYR A 1 206 ? -18.431 7.742 8.246 1.00 87.81 206 TYR A CA 1
ATOM 1682 C C . TYR A 1 206 ? -17.377 8.139 9.299 1.00 87.81 206 TYR A C 1
ATOM 1684 O O . TYR A 1 206 ? -16.792 7.247 9.929 1.00 87.81 206 TYR A O 1
ATOM 1692 N N . PRO A 1 207 ? -17.123 9.442 9.531 1.00 83.50 207 PRO A N 1
ATOM 1693 C CA . PRO A 1 207 ? -16.164 9.889 10.537 1.00 83.50 207 PRO A CA 1
ATOM 1694 C C . PRO A 1 207 ? -16.593 9.488 11.951 1.00 83.50 207 PRO A C 1
ATOM 1696 O O . PRO A 1 207 ? -17.718 9.738 12.377 1.00 83.50 207 PRO A O 1
ATOM 1699 N N . LYS A 1 208 ? -15.675 8.895 12.718 1.00 78.12 208 LYS A N 1
ATOM 1700 C CA . LYS A 1 208 ? -15.975 8.364 14.056 1.00 78.12 208 LYS A CA 1
ATOM 1701 C C . LYS A 1 208 ? -16.484 9.429 15.034 1.00 78.12 208 LYS A C 1
ATOM 1703 O O . LYS A 1 208 ? -17.387 9.143 15.814 1.00 78.12 208 LYS A O 1
ATOM 1708 N N . ASP A 1 209 ? -15.935 10.638 14.959 1.00 78.44 209 ASP A N 1
ATOM 1709 C CA . ASP A 1 209 ? -16.232 11.725 15.899 1.00 78.44 209 ASP A CA 1
ATOM 1710 C C . ASP A 1 209 ? -17.444 12.573 15.478 1.00 78.44 209 ASP A C 1
ATOM 1712 O O . ASP A 1 209 ? -17.788 13.535 16.157 1.00 78.44 209 ASP A O 1
ATOM 1716 N N . ALA A 1 210 ? -18.116 12.211 14.377 1.00 78.75 210 ALA A N 1
ATOM 1717 C CA . ALA A 1 210 ? -19.226 12.978 13.812 1.00 78.75 210 ALA A CA 1
ATOM 1718 C C . ALA A 1 210 ? -20.613 12.373 14.090 1.00 78.75 210 ALA A C 1
ATOM 1720 O O . ALA A 1 210 ? -21.599 12.817 13.517 1.00 78.75 210 ALA A O 1
ATOM 1721 N N . VAL A 1 211 ? -20.731 11.340 14.935 1.00 71.44 211 VAL A N 1
ATOM 1722 C CA . VAL A 1 211 ? -22.013 10.628 15.165 1.00 71.44 211 VAL A CA 1
ATOM 1723 C C . VAL A 1 211 ? -23.101 11.541 15.748 1.00 71.44 211 VAL A C 1
ATOM 1725 O O . VAL A 1 211 ? -24.278 11.318 15.494 1.00 71.44 211 VAL A O 1
ATOM 1728 N N . ASN A 1 212 ? -22.709 12.586 16.480 1.00 72.38 212 ASN A N 1
ATOM 1729 C CA . ASN A 1 212 ? -23.628 13.553 17.090 1.00 72.38 212 ASN A CA 1
ATOM 1730 C C . ASN A 1 212 ? -23.639 14.908 16.361 1.00 72.38 212 ASN A C 1
ATOM 1732 O O . ASN A 1 212 ? -24.104 15.897 16.925 1.00 72.38 212 ASN A O 1
ATOM 1736 N N . THR A 1 213 ? -23.067 14.985 15.159 1.00 80.06 213 THR A N 1
ATOM 1737 C CA . THR A 1 213 ? -23.057 16.223 14.379 1.00 80.06 213 THR A CA 1
ATOM 1738 C C . THR A 1 213 ? -24.388 16.355 13.647 1.00 80.06 213 THR A C 1
ATOM 1740 O O . THR A 1 213 ? -24.707 15.517 12.807 1.00 80.06 213 THR A O 1
ATOM 1743 N N . GLU A 1 214 ? -25.154 17.399 13.965 1.00 81.94 214 GLU A N 1
ATOM 1744 C CA . GLU A 1 214 ? -26.390 17.728 13.245 1.00 81.94 214 GLU A CA 1
ATOM 1745 C C . GLU A 1 214 ? -26.101 17.954 11.753 1.00 81.94 214 GLU A C 1
ATOM 1747 O O . GLU A 1 214 ? -25.117 18.608 11.393 1.00 81.94 214 GLU A O 1
ATOM 1752 N N . GLY A 1 215 ? -26.961 17.416 10.885 1.00 81.06 215 GLY A N 1
ATOM 1753 C CA . GLY A 1 215 ? -26.836 17.550 9.431 1.00 81.06 215 GLY A CA 1
ATOM 1754 C C . GLY A 1 215 ? -26.007 16.463 8.742 1.00 81.06 215 GLY A C 1
ATOM 1755 O O . GLY A 1 215 ? -25.719 16.613 7.558 1.00 81.06 215 GLY A O 1
ATOM 1756 N N . LEU A 1 216 ? -25.615 15.398 9.456 1.00 82.00 216 LEU A N 1
ATOM 1757 C CA . LEU A 1 216 ? -24.968 14.199 8.891 1.00 82.00 216 LEU A CA 1
ATOM 1758 C C . LEU A 1 216 ? -25.855 12.936 8.954 1.00 82.00 216 LEU A C 1
ATOM 1760 O O . LEU A 1 216 ? -25.372 11.802 8.855 1.00 82.00 216 LEU A O 1
ATOM 1764 N N . GLU A 1 217 ? -27.164 13.092 9.156 1.00 82.56 217 GLU A N 1
ATOM 1765 C CA . GLU A 1 217 ? -28.073 11.961 9.360 1.00 82.56 217 GLU A CA 1
ATOM 1766 C C . GLU A 1 217 ? -28.216 11.085 8.103 1.00 82.56 217 GLU A C 1
ATOM 1768 O O . GLU A 1 217 ? -28.346 9.863 8.227 1.00 82.56 217 GLU A O 1
ATOM 1773 N N . SER A 1 218 ? -28.164 11.680 6.903 1.00 82.12 218 SER A N 1
ATOM 1774 C CA . SER A 1 218 ? -28.201 10.928 5.635 1.00 82.12 218 SER A CA 1
ATOM 1775 C C . SER A 1 218 ? -26.912 10.135 5.449 1.00 82.12 218 SER A C 1
ATOM 1777 O O . SER A 1 218 ? -26.930 8.938 5.177 1.00 82.12 218 SER A O 1
ATOM 1779 N N . GLU A 1 219 ? -25.776 10.771 5.705 1.00 82.75 219 GLU A N 1
ATOM 1780 C CA . GLU A 1 219 ? -24.436 10.212 5.586 1.00 82.75 219 GLU A CA 1
ATOM 1781 C C . GLU A 1 219 ? -24.241 9.036 6.542 1.00 82.75 219 GLU A C 1
ATOM 1783 O O . GLU A 1 219 ? -23.559 8.068 6.206 1.00 82.75 219 GLU A O 1
ATOM 1788 N N . LEU A 1 220 ? -24.873 9.069 7.717 1.00 81.19 220 LEU A N 1
ATOM 1789 C CA . LEU A 1 220 ? -24.867 7.943 8.646 1.00 81.19 220 LEU A CA 1
ATOM 1790 C C . LEU A 1 220 ? -25.529 6.692 8.034 1.00 81.19 220 LEU A C 1
ATOM 1792 O O . LEU A 1 220 ? -25.090 5.563 8.283 1.00 81.19 220 LEU A O 1
ATOM 1796 N N . GLN A 1 221 ? -26.567 6.873 7.213 1.00 80.69 221 GLN A N 1
ATOM 1797 C CA . GLN A 1 221 ? -27.230 5.781 6.497 1.00 80.69 221 GLN A CA 1
ATOM 1798 C C . GLN A 1 221 ? -26.466 5.373 5.233 1.00 80.69 221 GLN A C 1
ATOM 1800 O O . GLN A 1 221 ? -26.342 4.171 4.960 1.00 80.69 221 GLN A O 1
ATOM 1805 N N . ASP A 1 222 ? -25.902 6.342 4.517 1.00 85.12 222 ASP A N 1
ATOM 1806 C CA . ASP A 1 222 ? -25.311 6.160 3.191 1.00 85.12 222 ASP A CA 1
ATOM 1807 C C . ASP A 1 222 ? -23.820 5.822 3.212 1.00 85.12 222 ASP A C 1
ATOM 1809 O O . ASP A 1 222 ? -23.295 5.383 2.195 1.00 85.12 222 ASP A O 1
ATOM 1813 N N . ALA A 1 223 ? -23.135 5.956 4.352 1.00 89.06 223 ALA A N 1
ATOM 1814 C CA . ALA A 1 223 ? -21.727 5.599 4.518 1.00 89.06 223 ALA A CA 1
ATOM 1815 C C . ALA A 1 223 ? -21.528 4.360 5.408 1.00 89.06 223 ALA A C 1
ATOM 1817 O O . ALA A 1 223 ? -22.427 3.873 6.110 1.00 89.06 223 ALA A O 1
ATOM 1818 N N . LEU A 1 224 ? -20.316 3.809 5.365 1.00 90.25 224 LEU A N 1
ATOM 1819 C CA . LEU A 1 224 ? -19.884 2.722 6.229 1.00 90.25 224 LEU A CA 1
ATOM 1820 C C . LEU A 1 224 ? -19.362 3.264 7.559 1.00 90.25 224 LEU A C 1
ATOM 1822 O O . LEU A 1 224 ? -18.379 4.003 7.597 1.00 90.25 224 LEU A O 1
ATOM 1826 N N . TYR A 1 225 ? -19.963 2.820 8.659 1.00 90.38 225 TYR A N 1
ATOM 1827 C CA . TYR A 1 225 ? -19.488 3.126 10.003 1.00 90.38 225 TYR A CA 1
ATOM 1828 C C . TYR A 1 225 ? -18.626 1.985 10.560 1.00 90.38 225 TYR A C 1
ATOM 1830 O O . TYR A 1 225 ? -19.121 0.885 10.798 1.00 90.38 225 TYR A O 1
ATOM 1838 N N . CYS A 1 226 ? -17.343 2.262 10.807 1.00 90.31 226 CYS A N 1
ATOM 1839 C CA . CYS A 1 226 ? -16.385 1.317 11.394 1.00 90.31 226 CYS A CA 1
ATOM 1840 C C . CYS A 1 226 ? -15.849 1.841 12.738 1.00 90.31 226 CYS A C 1
ATOM 1842 O O . CYS A 1 226 ? -14.657 2.107 12.879 1.00 90.31 226 CYS A O 1
ATOM 1844 N N . GLY A 1 227 ? -16.727 2.005 13.736 1.00 88.06 227 GLY A N 1
ATOM 1845 C CA . GLY A 1 227 ? -16.374 2.587 15.045 1.00 88.06 227 GLY A CA 1
ATOM 1846 C C . GLY A 1 227 ? -15.339 1.795 15.863 1.00 88.06 227 GLY A C 1
ATOM 1847 O O . GLY A 1 227 ? -14.705 2.349 16.762 1.00 88.06 227 GLY A O 1
ATOM 1848 N N . GLU A 1 228 ? -15.145 0.517 15.533 1.00 88.69 228 GLU A N 1
ATOM 1849 C CA . GLU A 1 228 ? -14.143 -0.375 16.130 1.00 88.69 228 GLU A CA 1
ATOM 1850 C C . GLU A 1 228 ? -12.716 -0.146 15.605 1.00 88.69 228 GLU A C 1
ATOM 1852 O O . GLU A 1 228 ? -11.754 -0.542 16.262 1.00 88.69 228 GLU A O 1
ATOM 1857 N N . CYS A 1 229 ? -12.562 0.515 14.454 1.00 90.12 229 CYS A N 1
ATOM 1858 C CA . CYS A 1 229 ? -11.261 0.749 13.841 1.00 90.12 229 CYS A CA 1
ATOM 1859 C C . CYS A 1 229 ? -10.623 2.030 14.384 1.00 90.12 229 CYS A C 1
ATOM 1861 O O . CYS A 1 229 ? -11.104 3.139 14.151 1.00 90.12 229 CYS A O 1
ATOM 1863 N N . PHE A 1 230 ? -9.503 1.875 15.086 1.00 91.50 230 PHE A N 1
ATOM 1864 C CA . PHE A 1 230 ? -8.678 2.984 15.568 1.00 91.50 230 PHE A CA 1
ATOM 1865 C C . PHE A 1 230 ? -7.417 3.141 14.704 1.00 91.50 230 PHE A C 1
ATOM 1867 O O . PHE A 1 230 ? -6.935 2.153 14.144 1.00 91.50 230 PHE A O 1
ATOM 1874 N N . PRO A 1 231 ? -6.853 4.353 14.591 1.00 91.25 231 PRO A N 1
ATOM 1875 C CA . PRO A 1 231 ? -5.585 4.556 13.898 1.00 91.25 231 PRO A CA 1
ATOM 1876 C C . PRO A 1 231 ? -4.445 3.765 14.557 1.00 91.25 231 PRO A C 1
ATOM 1878 O O . PRO A 1 231 ? -4.507 3.401 15.732 1.00 91.25 231 PRO A O 1
ATOM 1881 N N . ASP A 1 232 ? -3.384 3.518 13.798 1.00 91.69 232 ASP A N 1
ATOM 1882 C CA . ASP A 1 232 ? -2.206 2.808 14.296 1.00 91.69 232 ASP A CA 1
ATOM 1883 C C . ASP A 1 232 ? -1.402 3.702 15.248 1.00 91.69 232 ASP A C 1
ATOM 1885 O O . ASP A 1 232 ? -1.068 4.837 14.903 1.00 91.69 232 ASP A O 1
ATOM 1889 N N . CYS A 1 233 ? -1.043 3.192 16.429 1.00 92.62 233 CYS A N 1
ATOM 1890 C CA . CYS A 1 233 ? -0.133 3.902 17.336 1.00 92.62 233 CYS A CA 1
ATOM 1891 C C . CYS A 1 233 ? 1.278 4.019 16.735 1.00 92.62 233 CYS A C 1
ATOM 1893 O O . CYS A 1 233 ? 1.991 4.997 16.970 1.00 92.62 233 CYS A O 1
ATOM 1895 N N . GLU A 1 234 ? 1.670 3.017 15.946 1.00 91.38 234 GLU A N 1
ATOM 1896 C CA . GLU A 1 234 ? 2.951 2.940 15.254 1.00 91.38 234 GLU A CA 1
ATOM 1897 C C . GLU A 1 234 ? 2.700 2.846 13.758 1.00 91.38 234 GLU A C 1
ATOM 1899 O O . GLU A 1 234 ? 2.122 1.873 13.277 1.00 91.38 234 GLU A O 1
ATOM 1904 N N . LEU A 1 235 ? 3.160 3.836 13.002 1.00 89.69 235 LEU A N 1
ATOM 1905 C CA . LEU A 1 235 ? 2.864 3.902 11.578 1.00 89.69 235 LEU A CA 1
ATOM 1906 C C . LEU A 1 235 ? 4.035 4.430 10.773 1.00 89.69 235 LEU A C 1
ATOM 1908 O O . LEU A 1 235 ? 4.854 5.196 11.275 1.00 89.69 235 LEU A O 1
ATOM 1912 N N . THR A 1 236 ? 4.104 4.017 9.515 1.00 89.56 236 THR A N 1
ATOM 1913 C CA . THR A 1 236 ? 5.044 4.565 8.541 1.00 89.56 236 THR A CA 1
ATOM 1914 C C . THR A 1 236 ? 4.239 5.286 7.475 1.00 89.56 236 THR A C 1
ATOM 1916 O O . THR A 1 236 ? 3.390 4.688 6.818 1.00 89.56 236 THR A O 1
ATOM 1919 N N . GLN A 1 237 ? 4.474 6.583 7.308 1.00 89.62 237 GLN A N 1
ATOM 1920 C CA . GLN A 1 237 ? 3.863 7.356 6.238 1.00 89.62 237 GLN A CA 1
ATOM 1921 C C . GLN A 1 237 ? 4.895 7.611 5.149 1.00 89.62 237 GLN A C 1
ATOM 1923 O O . GLN A 1 237 ? 5.928 8.236 5.390 1.00 89.62 237 GLN A O 1
ATOM 1928 N N . HIS A 1 238 ? 4.600 7.130 3.947 1.00 90.75 238 HIS A N 1
ATOM 1929 C CA . HIS A 1 238 ? 5.417 7.384 2.772 1.00 90.75 238 HIS A CA 1
ATOM 1930 C C . HIS A 1 238 ? 4.952 8.651 2.055 1.00 90.75 238 HIS A C 1
ATOM 1932 O O . HIS A 1 238 ? 3.772 8.997 2.043 1.00 90.75 238 HIS A O 1
ATOM 1938 N N . PHE A 1 239 ? 5.902 9.317 1.419 1.00 91.56 239 PHE A N 1
ATOM 1939 C CA . PHE A 1 239 ? 5.722 10.421 0.494 1.00 91.56 239 PHE A CA 1
ATOM 1940 C C . PHE A 1 239 ? 6.601 10.144 -0.716 1.00 91.56 239 PHE A C 1
ATOM 1942 O O . PHE A 1 239 ? 7.688 9.586 -0.580 1.00 91.56 239 PHE A O 1
ATOM 1949 N N . THR A 1 240 ? 6.148 10.529 -1.904 1.00 92.88 240 THR A N 1
ATOM 1950 C CA . THR A 1 240 ? 6.882 10.242 -3.142 1.00 92.88 240 THR A CA 1
ATOM 1951 C C . THR A 1 240 ? 7.112 11.522 -3.924 1.00 92.88 240 THR A C 1
ATOM 1953 O O . THR A 1 240 ? 6.133 12.176 -4.305 1.00 92.88 240 THR A O 1
ATOM 1956 N N . LYS A 1 241 ? 8.363 11.833 -4.255 1.00 93.62 241 LYS A N 1
ATOM 1957 C CA . LYS A 1 241 ? 8.661 12.726 -5.379 1.00 93.62 241 LYS A CA 1
ATOM 1958 C C . LYS A 1 241 ? 8.754 11.878 -6.640 1.00 93.62 241 LYS A C 1
ATOM 1960 O O . LYS A 1 241 ? 9.316 10.787 -6.605 1.00 93.62 241 LYS A O 1
ATOM 1965 N N . HIS A 1 242 ? 8.151 12.348 -7.725 1.00 92.56 242 HIS A N 1
ATOM 1966 C CA . HIS A 1 242 ? 8.107 11.604 -8.976 1.00 92.56 242 HIS A CA 1
ATOM 1967 C C . HIS A 1 242 ? 8.678 12.437 -10.114 1.00 92.56 242 HIS A C 1
ATOM 1969 O O . HIS A 1 242 ? 8.406 13.633 -10.210 1.00 92.56 242 HIS A O 1
ATOM 1975 N N . PHE A 1 243 ? 9.441 11.790 -10.982 1.00 92.50 243 PHE A N 1
ATOM 1976 C CA . PHE A 1 243 ? 9.885 12.362 -12.244 1.00 92.50 243 PHE A CA 1
ATOM 1977 C C . PHE A 1 243 ? 9.912 11.276 -13.315 1.00 92.50 243 PHE A C 1
ATOM 1979 O O . PHE A 1 243 ? 10.003 10.083 -13.015 1.00 92.50 243 PHE A O 1
ATOM 1986 N N . LYS A 1 244 ? 9.779 11.692 -14.574 1.00 93.12 244 LYS A N 1
ATOM 1987 C CA . LYS A 1 244 ? 9.780 10.794 -15.726 1.00 93.12 244 LYS A CA 1
ATOM 1988 C C . LYS A 1 244 ? 10.686 11.338 -16.815 1.00 93.12 244 LYS A C 1
ATOM 1990 O O . LYS A 1 244 ? 10.717 12.547 -17.036 1.00 93.12 244 LYS A O 1
ATOM 1995 N N . ILE A 1 245 ? 11.371 10.442 -17.508 1.00 92.00 245 ILE A N 1
ATOM 1996 C CA . ILE A 1 245 ? 12.176 10.758 -18.690 1.00 92.00 245 ILE A CA 1
ATOM 1997 C C . ILE A 1 245 ? 11.872 9.733 -19.788 1.00 92.00 245 ILE A C 1
ATOM 1999 O O . ILE A 1 245 ? 11.566 8.582 -19.469 1.00 92.00 245 ILE A O 1
ATOM 2003 N N . PRO A 1 246 ? 11.942 10.106 -21.073 1.00 91.19 246 PRO A N 1
ATOM 2004 C CA . PRO A 1 246 ? 11.788 9.138 -22.152 1.00 91.19 246 PRO A CA 1
ATOM 2005 C C . PRO A 1 246 ? 12.896 8.078 -22.107 1.00 91.19 246 PRO A C 1
ATOM 2007 O O . PRO A 1 246 ? 14.063 8.396 -21.866 1.00 91.19 246 PRO A O 1
ATOM 2010 N N . LEU A 1 247 ? 12.546 6.817 -22.374 1.00 86.38 247 LEU A N 1
ATOM 2011 C CA . LEU A 1 247 ? 13.492 5.693 -22.341 1.00 86.38 247 LEU A CA 1
ATOM 2012 C C . LEU A 1 247 ? 14.634 5.833 -23.350 1.00 86.38 247 LEU A C 1
ATOM 2014 O O . LEU A 1 247 ? 15.728 5.322 -23.110 1.00 86.38 247 LEU A O 1
ATOM 2018 N N . SER A 1 248 ? 14.416 6.575 -24.436 1.00 81.12 248 SER A N 1
ATOM 2019 C CA . SER A 1 248 ? 15.450 6.900 -25.420 1.00 81.12 248 SER A CA 1
ATOM 2020 C C . SER A 1 248 ? 16.664 7.604 -24.805 1.00 81.12 248 SER A C 1
ATOM 2022 O O . SER A 1 248 ? 17.778 7.372 -25.264 1.00 81.12 248 SER A O 1
ATOM 2024 N N . TYR A 1 249 ? 16.485 8.403 -23.747 1.00 77.56 249 TYR A N 1
ATOM 2025 C CA . TYR A 1 249 ? 17.590 9.062 -23.038 1.00 77.56 249 TYR A CA 1
ATOM 2026 C C . TYR A 1 249 ? 18.336 8.126 -22.085 1.00 77.56 249 TYR A C 1
ATOM 2028 O O . TYR A 1 249 ? 19.521 8.318 -21.845 1.00 77.56 249 TYR A O 1
ATOM 2036 N N . VAL A 1 250 ? 17.660 7.110 -21.543 1.00 71.94 250 VAL A N 1
ATOM 2037 C CA . VAL A 1 250 ? 18.273 6.131 -20.628 1.00 71.94 250 VAL A CA 1
ATOM 2038 C C . VAL A 1 250 ? 19.073 5.092 -21.406 1.00 71.94 250 VAL A C 1
ATOM 2040 O O . VAL A 1 250 ? 20.156 4.697 -20.989 1.00 71.94 250 VAL A O 1
ATOM 2043 N N . SER A 1 251 ? 18.558 4.680 -22.567 1.00 63.16 251 SER A N 1
ATOM 2044 C CA . SER A 1 251 ? 19.203 3.693 -23.434 1.00 63.16 251 SER A CA 1
ATOM 2045 C C . SER A 1 251 ? 20.446 4.231 -24.153 1.00 63.16 251 SER A C 1
ATOM 2047 O O . SER A 1 251 ? 21.243 3.438 -24.648 1.00 63.16 251 SER A O 1
ATOM 2049 N N . ASN A 1 252 ? 20.615 5.554 -24.246 1.00 56.53 252 ASN A N 1
ATOM 2050 C CA . ASN A 1 252 ? 21.698 6.187 -24.993 1.00 56.53 252 ASN A CA 1
ATOM 2051 C C . ASN A 1 252 ? 22.520 7.116 -24.081 1.00 56.53 252 ASN A C 1
ATOM 2053 O O . ASN A 1 252 ? 22.068 8.213 -23.770 1.00 56.53 252 ASN A O 1
ATOM 2057 N N . LYS A 1 253 ? 23.757 6.693 -23.756 1.00 52.38 253 LYS A N 1
ATOM 2058 C CA . LYS A 1 253 ? 24.996 7.506 -23.606 1.00 52.38 253 LYS A CA 1
ATOM 2059 C C . LYS A 1 253 ? 25.899 7.351 -22.372 1.00 52.38 253 LYS A C 1
ATOM 2061 O O . LYS A 1 253 ? 26.991 7.885 -22.473 1.00 52.38 253 LYS A O 1
ATOM 2066 N N . ASN A 1 254 ? 25.623 6.577 -21.316 1.00 46.81 254 ASN A N 1
ATOM 2067 C CA . ASN A 1 254 ? 26.622 6.400 -20.232 1.00 46.81 254 ASN A CA 1
ATOM 2068 C C . ASN A 1 254 ? 26.804 4.934 -19.798 1.00 46.81 254 ASN A C 1
ATOM 2070 O O . ASN A 1 254 ? 26.105 4.442 -18.909 1.00 46.81 254 ASN A O 1
ATOM 2074 N N . LYS A 1 255 ? 27.804 4.260 -20.391 1.00 49.50 255 LYS A N 1
ATOM 2075 C CA . LYS A 1 255 ? 28.222 2.876 -20.075 1.00 49.50 255 LYS A CA 1
ATOM 2076 C C . LYS A 1 255 ? 28.654 2.656 -18.616 1.00 49.50 255 LYS A C 1
ATOM 2078 O O . LYS A 1 255 ? 28.741 1.511 -18.197 1.00 49.50 255 LYS A O 1
ATOM 2083 N N . GLU A 1 256 ? 28.896 3.705 -17.834 1.00 50.41 256 GLU A N 1
ATOM 2084 C CA . GLU A 1 256 ? 29.310 3.566 -16.428 1.00 50.41 256 GLU A CA 1
ATOM 2085 C C . GLU A 1 256 ? 28.138 3.452 -15.441 1.00 50.41 256 GLU A C 1
ATOM 2087 O O . GLU A 1 256 ? 28.328 2.949 -14.341 1.00 50.41 256 GLU A O 1
ATOM 2092 N N . PHE A 1 257 ? 26.917 3.852 -15.827 1.00 47.06 257 PHE A N 1
ATOM 2093 C CA . PHE A 1 257 ? 25.751 3.846 -14.922 1.00 47.06 257 PHE A CA 1
ATOM 2094 C C . PHE A 1 257 ? 24.579 2.967 -15.403 1.00 47.06 257 PHE A C 1
ATOM 2096 O O . PHE A 1 257 ? 23.645 2.726 -14.643 1.00 47.06 257 PHE A O 1
ATOM 2103 N N . THR A 1 258 ? 24.602 2.480 -16.654 1.00 53.62 258 THR A N 1
ATOM 2104 C CA . THR A 1 258 ? 23.467 1.760 -17.284 1.00 53.62 258 THR A CA 1
ATOM 2105 C C . THR A 1 258 ? 23.766 0.332 -17.769 1.00 53.62 258 THR A C 1
ATOM 2107 O O . THR A 1 258 ? 22.852 -0.342 -18.235 1.00 53.62 258 THR A O 1
ATOM 2110 N N . SER A 1 259 ? 24.990 -0.180 -17.618 1.00 55.34 259 SER A N 1
ATOM 2111 C CA . SER A 1 259 ? 25.522 -1.242 -18.497 1.00 55.34 259 SER A CA 1
ATOM 2112 C C . SER A 1 259 ? 25.377 -2.701 -18.056 1.00 55.34 259 SER A C 1
ATOM 2114 O O . SER A 1 259 ? 25.980 -3.564 -18.667 1.00 55.34 259 SER A O 1
ATOM 2116 N N . ASN A 1 260 ? 24.594 -3.029 -17.028 1.00 64.38 260 ASN A N 1
ATOM 2117 C CA . ASN A 1 260 ? 24.269 -4.443 -16.753 1.00 64.38 260 ASN A CA 1
ATOM 2118 C C . ASN A 1 260 ? 22.763 -4.676 -16.682 1.00 64.38 260 ASN A C 1
ATOM 2120 O O . ASN A 1 260 ? 22.246 -5.679 -17.170 1.00 64.38 260 ASN A O 1
ATOM 2124 N N . PHE A 1 261 ? 22.028 -3.745 -16.070 1.00 80.94 261 PHE A N 1
ATOM 2125 C CA . PHE A 1 261 ? 20.604 -3.950 -15.837 1.00 80.94 261 PHE A CA 1
ATOM 2126 C C . PHE A 1 261 ? 19.779 -3.881 -17.125 1.00 80.94 261 PHE A C 1
ATOM 2128 O O . PHE A 1 261 ? 18.881 -4.699 -17.301 1.00 80.94 261 PHE A O 1
ATOM 2135 N N . LEU A 1 262 ? 20.074 -2.956 -18.042 1.00 81.62 262 LEU A N 1
ATOM 2136 C CA . LEU A 1 262 ? 19.309 -2.792 -19.287 1.00 81.62 262 LEU A CA 1
ATOM 2137 C C . LEU A 1 262 ? 19.908 -3.557 -20.476 1.00 81.62 262 LEU A C 1
ATOM 2139 O O . LEU A 1 262 ? 19.306 -3.609 -21.548 1.00 81.62 262 LEU A O 1
ATOM 2143 N N . ASP A 1 263 ? 21.058 -4.197 -20.279 1.00 79.62 263 ASP A N 1
ATOM 2144 C CA . ASP A 1 263 ? 21.808 -4.844 -21.347 1.00 79.62 263 ASP A CA 1
ATOM 2145 C C . ASP A 1 263 ? 21.038 -6.008 -21.983 1.00 79.62 263 ASP A C 1
ATOM 2147 O O . ASP A 1 263 ? 20.462 -6.871 -21.307 1.00 79.62 263 ASP A O 1
ATOM 2151 N N . GLY A 1 264 ? 21.013 -6.010 -23.318 1.00 79.12 264 GLY A N 1
ATOM 2152 C CA . GLY A 1 264 ? 20.322 -7.015 -24.126 1.00 79.12 264 GLY A CA 1
ATOM 2153 C C . GLY A 1 264 ? 18.792 -6.910 -24.131 1.00 79.12 264 GLY A C 1
ATOM 2154 O O . GLY A 1 264 ? 18.138 -7.819 -24.641 1.00 79.12 264 GLY A O 1
ATOM 2155 N N . LEU A 1 265 ? 18.200 -5.843 -23.580 1.00 84.50 265 LEU A N 1
ATOM 2156 C CA . LEU A 1 265 ? 16.750 -5.629 -23.607 1.00 84.50 265 LEU A CA 1
ATOM 2157 C C . LEU A 1 265 ? 16.341 -4.675 -24.732 1.00 84.50 265 LEU A C 1
ATOM 2159 O O . LEU A 1 265 ? 16.879 -3.580 -24.873 1.00 84.50 265 LEU A O 1
ATOM 2163 N N . ASN A 1 266 ? 15.318 -5.059 -25.498 1.00 85.56 266 ASN A N 1
ATOM 2164 C CA . ASN A 1 266 ? 14.617 -4.115 -26.362 1.00 85.56 266 ASN A CA 1
ATOM 2165 C C . ASN A 1 266 ? 13.715 -3.226 -25.492 1.00 85.56 266 ASN A C 1
ATOM 2167 O O . ASN A 1 266 ? 12.869 -3.758 -24.789 1.00 85.56 266 ASN A O 1
ATOM 2171 N N . MET A 1 267 ? 13.864 -1.902 -25.536 1.00 83.94 267 MET A N 1
ATOM 2172 C CA . MET A 1 267 ? 13.108 -0.980 -24.674 1.00 83.94 267 MET A CA 1
ATOM 2173 C C . MET A 1 267 ? 11.853 -0.377 -25.329 1.00 83.94 267 MET A C 1
ATOM 2175 O O . MET A 1 267 ? 11.118 0.340 -24.654 1.00 83.94 267 MET A O 1
ATOM 2179 N N . THR A 1 268 ? 11.571 -0.668 -26.604 1.00 85.75 268 THR A N 1
ATOM 2180 C CA . THR A 1 268 ? 10.355 -0.161 -27.279 1.00 85.75 268 THR A CA 1
ATOM 2181 C C . THR A 1 268 ? 9.076 -0.748 -26.676 1.00 85.75 268 THR A C 1
ATOM 2183 O O . THR A 1 268 ? 8.986 -1.956 -26.454 1.00 85.75 268 THR A O 1
ATOM 2186 N N . GLY A 1 269 ? 8.096 0.111 -26.373 1.00 85.25 269 GLY A N 1
ATOM 2187 C CA . GLY A 1 269 ? 6.821 -0.265 -25.745 1.00 85.25 269 GLY A CA 1
ATOM 2188 C C . GLY A 1 269 ? 6.939 -0.671 -24.270 1.00 85.25 269 GLY A C 1
ATOM 2189 O O . GLY A 1 269 ? 5.953 -1.065 -23.635 1.00 85.25 269 GLY A O 1
ATOM 2190 N N . LYS A 1 270 ? 8.147 -0.580 -23.699 1.00 90.56 270 LYS A N 1
ATOM 2191 C CA . LYS A 1 270 ? 8.440 -0.978 -22.319 1.00 90.56 270 LYS A CA 1
ATOM 2192 C C . LYS A 1 270 ? 8.399 0.221 -21.389 1.00 90.56 270 LYS A C 1
ATOM 2194 O O . LYS A 1 270 ? 8.440 1.366 -21.820 1.00 90.56 270 LYS A O 1
ATOM 2199 N N . CYS A 1 271 ? 8.312 -0.037 -20.095 1.00 92.88 271 CYS A N 1
ATOM 2200 C CA . CYS A 1 271 ? 8.387 0.985 -19.062 1.00 92.88 271 CYS A CA 1
ATOM 2201 C C . CYS A 1 271 ? 9.449 0.581 -18.041 1.00 92.88 271 CYS A C 1
ATOM 2203 O O . CYS A 1 271 ? 9.505 -0.579 -17.635 1.00 92.88 271 CYS A O 1
ATOM 2205 N N . MET A 1 272 ? 10.289 1.526 -17.622 1.00 92.94 272 MET A N 1
ATOM 2206 C CA . MET A 1 272 ? 11.213 1.307 -16.510 1.00 92.94 272 MET A CA 1
ATOM 2207 C C . MET A 1 272 ? 10.675 2.007 -15.270 1.00 92.94 272 MET A C 1
ATOM 2209 O O . MET A 1 272 ? 10.331 3.184 -15.305 1.00 92.94 272 MET A O 1
ATOM 2213 N N . LEU A 1 273 ? 10.635 1.281 -14.165 1.00 95.12 273 LEU A N 1
ATOM 2214 C CA . LEU A 1 273 ? 10.210 1.761 -12.866 1.00 95.12 273 LEU A CA 1
ATOM 2215 C C . LEU A 1 273 ? 11.399 1.705 -11.910 1.00 95.12 273 LEU A C 1
ATOM 2217 O O . LEU A 1 273 ? 12.011 0.651 -11.758 1.00 95.12 273 LEU A O 1
ATOM 2221 N N . SER A 1 274 ? 11.701 2.817 -11.249 1.00 95.06 274 SER A N 1
ATOM 2222 C CA . SER A 1 274 ? 12.707 2.884 -10.193 1.00 95.06 274 SER A CA 1
ATOM 2223 C C . SER A 1 274 ? 12.095 3.453 -8.921 1.00 95.06 274 SER A C 1
ATOM 2225 O O . SER A 1 274 ? 11.547 4.552 -8.935 1.00 95.06 274 SER A O 1
ATOM 2227 N N . ILE A 1 275 ? 12.166 2.708 -7.823 1.00 96.19 275 ILE A N 1
ATOM 2228 C CA . ILE A 1 275 ? 11.640 3.096 -6.513 1.00 96.19 275 ILE A CA 1
ATOM 2229 C C . ILE A 1 275 ? 12.778 3.027 -5.505 1.00 96.19 275 ILE A C 1
ATOM 2231 O O . ILE A 1 275 ? 13.323 1.951 -5.272 1.00 96.19 275 ILE A O 1
ATOM 2235 N N . TYR A 1 276 ? 13.133 4.153 -4.895 1.00 95.44 276 TYR A N 1
ATOM 2236 C CA . TYR A 1 276 ? 14.307 4.218 -4.025 1.00 95.44 276 TYR A CA 1
ATOM 2237 C C . TYR A 1 276 ? 14.179 5.286 -2.943 1.00 95.44 276 TYR A C 1
ATOM 2239 O O . TYR A 1 276 ? 13.411 6.239 -3.071 1.00 95.44 276 TYR A O 1
ATOM 2247 N N . GLN A 1 277 ? 14.968 5.144 -1.884 1.00 94.69 277 GLN A N 1
ATOM 2248 C CA . GLN A 1 277 ? 15.199 6.197 -0.897 1.00 94.69 277 GLN A CA 1
ATOM 2249 C C . GLN A 1 277 ? 16.472 6.958 -1.276 1.00 94.69 277 GLN A C 1
ATOM 2251 O O . GLN A 1 277 ? 17.517 6.354 -1.512 1.00 94.69 277 GLN A O 1
ATOM 2256 N N . ALA A 1 278 ? 16.384 8.284 -1.405 1.00 91.38 278 ALA A N 1
ATOM 2257 C CA . ALA A 1 278 ? 17.526 9.105 -1.820 1.00 91.38 278 ALA A CA 1
ATOM 2258 C C . ALA A 1 278 ? 18.534 9.356 -0.693 1.00 91.38 278 ALA A C 1
ATOM 2260 O O . ALA A 1 278 ? 19.691 9.656 -0.973 1.00 91.38 278 ALA A O 1
ATOM 2261 N N . THR A 1 279 ? 18.100 9.257 0.561 1.00 90.00 279 THR A N 1
ATOM 2262 C CA . THR A 1 279 ? 18.917 9.559 1.733 1.00 90.00 279 THR A CA 1
ATOM 2263 C C . THR A 1 279 ? 18.781 8.461 2.785 1.00 90.00 279 THR A C 1
ATOM 2265 O O . THR A 1 279 ? 17.846 7.659 2.737 1.00 90.00 279 THR A O 1
ATOM 2268 N N . THR A 1 280 ? 19.749 8.388 3.699 1.00 85.94 280 THR A N 1
ATOM 2269 C CA . THR A 1 280 ? 19.772 7.422 4.813 1.00 85.94 280 THR A CA 1
ATOM 2270 C C . THR A 1 280 ? 19.033 7.924 6.049 1.00 85.94 280 THR A C 1
ATOM 2272 O O . THR A 1 280 ? 18.714 7.138 6.941 1.00 85.94 280 THR A O 1
ATOM 2275 N N . ASP A 1 281 ? 18.773 9.226 6.122 1.00 85.81 281 ASP A N 1
ATOM 2276 C CA . ASP A 1 281 ? 18.058 9.868 7.211 1.00 85.81 281 ASP A CA 1
ATOM 2277 C C . ASP A 1 281 ? 16.542 9.853 6.983 1.00 85.81 281 ASP A C 1
ATOM 2279 O O . ASP A 1 281 ? 16.026 9.811 5.864 1.00 85.81 281 ASP A O 1
ATOM 2283 N N . GLY A 1 282 ? 15.807 9.889 8.087 1.00 86.12 282 GLY A N 1
ATOM 2284 C CA . GLY A 1 282 ? 14.355 9.919 8.090 1.00 86.12 282 GLY A CA 1
ATOM 2285 C C . GLY A 1 282 ? 13.837 10.645 9.318 1.00 86.12 282 GLY A C 1
ATOM 2286 O O . GLY A 1 282 ? 14.566 10.891 10.277 1.00 86.12 282 GLY A O 1
ATOM 2287 N N . VAL A 1 283 ? 12.552 10.985 9.290 1.00 92.56 283 VAL A N 1
ATOM 2288 C CA . VAL A 1 283 ? 11.901 11.660 10.414 1.00 92.56 283 VAL A CA 1
ATOM 2289 C C . VAL A 1 283 ? 11.256 10.612 11.313 1.00 92.56 283 VAL A C 1
ATOM 2291 O O . VAL A 1 283 ? 10.450 9.802 10.845 1.00 92.56 283 VAL A O 1
ATOM 2294 N N . LEU A 1 284 ? 11.606 10.643 12.599 1.00 94.62 284 LEU A N 1
ATOM 2295 C CA . LEU A 1 284 ? 10.983 9.834 13.640 1.00 94.62 284 LEU A CA 1
ATOM 2296 C C . LEU A 1 284 ? 10.137 10.728 14.547 1.00 94.62 284 LEU A C 1
ATOM 2298 O O . LEU A 1 284 ? 10.665 11.498 15.345 1.00 94.62 284 LEU A O 1
ATOM 2302 N N . ASN A 1 285 ? 8.823 10.578 14.451 1.00 95.12 285 ASN A N 1
ATOM 2303 C CA . ASN A 1 285 ? 7.874 11.186 15.366 1.00 95.12 285 ASN A CA 1
ATOM 2304 C C . ASN A 1 285 ? 7.660 10.260 16.564 1.00 95.12 285 ASN A C 1
ATOM 2306 O O . ASN A 1 285 ? 7.447 9.054 16.412 1.00 95.12 285 ASN A O 1
ATOM 2310 N N . ARG A 1 286 ? 7.681 10.828 17.766 1.00 93.50 286 ARG A N 1
ATOM 2311 C CA . ARG A 1 286 ? 7.407 10.104 19.006 1.00 93.50 286 ARG A CA 1
ATOM 2312 C C . ARG A 1 286 ? 6.064 10.565 19.559 1.00 93.50 286 ARG A C 1
ATOM 2314 O O . ARG A 1 286 ? 5.906 11.734 19.892 1.00 93.50 286 ARG A O 1
ATOM 2321 N N . LEU A 1 287 ? 5.109 9.644 19.640 1.00 91.81 287 LEU A N 1
ATOM 2322 C CA . LEU A 1 287 ? 3.855 9.842 20.355 1.00 91.81 287 LEU A CA 1
ATOM 2323 C C . LEU A 1 287 ? 4.095 9.507 21.828 1.00 91.81 287 LEU A C 1
ATOM 2325 O O . LEU A 1 287 ? 4.439 8.369 22.153 1.00 91.81 287 LEU A O 1
ATOM 2329 N N . ASP A 1 288 ? 3.933 10.496 22.700 1.00 92.50 288 ASP A N 1
ATOM 2330 C CA . ASP A 1 288 ? 4.209 10.363 24.129 1.00 92.50 288 ASP A CA 1
ATOM 2331 C C . ASP A 1 288 ? 3.065 10.908 24.989 1.00 92.50 288 ASP A C 1
ATOM 2333 O O . ASP A 1 288 ? 2.163 11.592 24.502 1.00 92.50 288 ASP A O 1
ATOM 2337 N N . THR A 1 289 ? 3.098 10.585 26.278 1.00 90.19 289 THR A N 1
ATOM 2338 C CA . THR A 1 289 ? 2.173 11.140 27.268 1.00 90.19 289 THR A CA 1
ATOM 2339 C C . THR A 1 289 ? 2.489 12.606 27.548 1.00 90.19 289 THR A C 1
ATOM 2341 O O . THR A 1 289 ? 3.654 12.989 27.567 1.00 90.19 289 THR A O 1
ATOM 2344 N N . VAL A 1 290 ? 1.459 13.413 27.826 1.00 88.50 290 VAL A N 1
ATOM 2345 C CA . VAL A 1 290 ? 1.628 14.843 28.153 1.00 88.50 290 VAL A CA 1
ATOM 2346 C C . VAL A 1 290 ? 2.410 15.039 29.455 1.00 88.50 290 VAL A C 1
ATOM 2348 O O . VAL A 1 290 ? 3.243 15.933 29.527 1.00 88.50 290 VAL A O 1
ATOM 2351 N N . PHE A 1 291 ? 2.148 14.196 30.458 1.00 87.12 291 PHE A N 1
ATOM 2352 C CA . PHE A 1 291 ? 2.875 14.184 31.723 1.00 87.12 291 PHE A CA 1
ATOM 2353 C C . PHE A 1 291 ? 3.163 12.753 32.163 1.00 87.12 291 PHE A C 1
ATOM 2355 O O . PHE A 1 291 ? 2.295 11.876 32.085 1.00 87.12 291 PHE A O 1
ATOM 2362 N N . TYR A 1 292 ? 4.362 12.540 32.687 1.00 88.56 292 TYR A N 1
ATOM 2363 C CA . TYR A 1 292 ? 4.726 11.335 33.413 1.00 88.56 292 TYR A CA 1
ATOM 2364 C C . TYR A 1 292 ? 4.239 11.415 34.866 1.00 88.56 292 TYR A C 1
ATOM 2366 O O . TYR A 1 292 ? 4.058 12.494 35.431 1.00 88.56 292 TYR A O 1
ATOM 2374 N N . TRP A 1 293 ? 4.062 10.260 35.515 1.00 86.62 293 TRP A N 1
ATOM 2375 C CA . TRP A 1 293 ? 3.549 10.203 36.891 1.00 86.62 293 TRP A CA 1
ATOM 2376 C C . TRP A 1 293 ? 4.396 11.028 37.877 1.00 86.62 293 TRP A C 1
ATOM 2378 O O . TRP A 1 293 ? 3.844 11.681 38.757 1.00 86.62 293 TRP A O 1
ATOM 2388 N N . PHE A 1 294 ? 5.722 11.048 37.712 1.00 89.25 294 PHE A N 1
ATOM 2389 C CA . PHE A 1 294 ? 6.627 11.796 38.587 1.00 89.25 294 PHE A CA 1
ATOM 2390 C C . PHE A 1 294 ? 6.556 13.313 38.356 1.00 89.25 294 PHE A C 1
ATOM 2392 O O . PHE A 1 294 ? 6.764 14.075 39.295 1.00 89.25 294 PHE A O 1
ATOM 2399 N N . GLU A 1 295 ? 6.210 13.764 37.146 1.00 91.44 295 GLU A N 1
ATOM 2400 C CA . GLU A 1 295 ? 5.998 15.188 36.844 1.00 91.44 295 GLU A CA 1
ATOM 2401 C C . GLU A 1 295 ? 4.700 15.683 37.477 1.00 91.44 295 GLU A C 1
ATOM 2403 O O . GLU A 1 295 ? 4.669 16.760 38.070 1.00 91.44 295 GLU A O 1
ATOM 2408 N N . ILE A 1 296 ? 3.647 14.859 37.416 1.00 88.31 296 ILE A N 1
ATOM 2409 C CA . ILE A 1 296 ? 2.378 15.131 38.095 1.00 88.31 296 ILE A CA 1
ATOM 2410 C C . ILE A 1 296 ? 2.621 15.252 39.602 1.00 88.31 296 ILE A C 1
ATOM 2412 O O . ILE A 1 296 ? 2.237 16.251 40.206 1.00 88.31 296 ILE A O 1
ATOM 2416 N N . VAL A 1 297 ? 3.310 14.274 40.201 1.00 90.69 297 VAL A N 1
ATOM 2417 C CA . VAL A 1 297 ? 3.645 14.286 41.633 1.00 90.69 297 VAL A CA 1
ATOM 2418 C C . VAL A 1 297 ? 4.462 15.527 41.993 1.00 90.69 297 VAL A C 1
ATOM 2420 O O . VAL A 1 297 ? 4.101 16.235 42.930 1.00 90.69 297 VAL A O 1
ATOM 2423 N N . SER A 1 298 ? 5.512 15.841 41.229 1.00 90.06 298 SER A N 1
ATOM 2424 C CA . SER A 1 298 ? 6.341 17.024 41.478 1.00 90.06 298 SER A CA 1
ATOM 2425 C C . SER A 1 298 ? 5.522 18.313 41.457 1.00 90.06 298 SER A C 1
ATOM 2427 O O . SER A 1 298 ? 5.719 19.155 42.328 1.00 90.06 298 SER A O 1
ATOM 2429 N N . LYS A 1 299 ? 4.596 18.458 40.500 1.00 86.75 299 LYS A N 1
ATOM 2430 C CA . LYS A 1 299 ? 3.752 19.651 40.376 1.00 86.75 299 LYS A CA 1
ATOM 2431 C C . LYS A 1 299 ? 2.833 19.832 41.587 1.00 86.75 299 LYS A C 1
ATOM 2433 O O . LYS A 1 299 ? 2.748 20.934 42.124 1.00 86.75 299 LYS A O 1
ATOM 2438 N N . TYR A 1 300 ? 2.207 18.749 42.054 1.00 85.06 300 TYR A N 1
ATOM 2439 C CA . TYR A 1 300 ? 1.353 18.786 43.245 1.00 85.06 300 TYR A CA 1
ATOM 2440 C C . TYR A 1 300 ? 2.124 19.174 44.512 1.00 85.06 300 TYR A C 1
ATOM 2442 O O . TYR A 1 300 ? 1.611 19.957 45.304 1.00 85.06 300 TYR A O 1
ATOM 2450 N N . PHE A 1 301 ? 3.355 18.685 44.695 1.00 79.62 301 PHE A N 1
ATOM 2451 C CA . PHE A 1 301 ? 4.162 19.027 45.873 1.00 79.62 301 PHE A CA 1
ATOM 2452 C C . PHE A 1 301 ? 4.652 20.482 45.873 1.00 79.62 301 PHE A C 1
ATOM 2454 O O . PHE A 1 301 ? 4.796 21.071 46.943 1.00 79.62 301 PHE A O 1
ATOM 2461 N N . THR A 1 302 ? 4.880 21.079 44.700 1.00 74.25 302 THR A N 1
ATOM 2462 C CA . THR A 1 302 ? 5.275 22.493 44.589 1.00 74.25 302 THR A CA 1
ATOM 2463 C C . THR A 1 302 ? 4.131 23.486 44.791 1.00 74.25 302 THR A C 1
ATOM 2465 O O . THR A 1 302 ? 4.402 24.613 45.175 1.00 74.25 302 THR A O 1
ATOM 2468 N N . GLU A 1 303 ? 2.873 23.102 44.553 1.00 67.69 303 GLU A N 1
ATOM 2469 C CA . GLU A 1 303 ? 1.705 23.982 44.763 1.00 67.69 303 GLU A CA 1
ATOM 2470 C C . GLU A 1 303 ? 1.216 24.001 46.228 1.00 67.69 303 GLU A C 1
ATOM 2472 O O . GLU A 1 303 ? 0.401 24.842 46.600 1.00 67.69 303 GLU A O 1
ATOM 2477 N N . THR A 1 304 ? 1.709 23.087 47.070 1.00 59.12 304 THR A N 1
ATOM 2478 C CA . THR A 1 304 ? 1.362 22.980 48.501 1.00 59.12 304 THR A CA 1
ATOM 2479 C C . THR A 1 304 ? 2.349 23.665 49.461 1.00 59.12 304 THR A C 1
ATOM 2481 O O . THR A 1 304 ? 2.197 23.523 50.675 1.00 59.12 304 THR A O 1
ATOM 2484 N N . LEU A 1 305 ? 3.347 24.387 48.939 1.00 51.62 305 LEU A N 1
ATOM 2485 C CA . LEU A 1 305 ? 4.324 25.196 49.687 1.00 51.62 305 LEU A CA 1
ATOM 2486 C C . LEU A 1 305 ? 4.158 26.678 49.340 1.00 51.62 305 LEU A C 1
ATOM 2488 O O . LEU A 1 305 ? 4.274 27.499 50.276 1.00 51.62 305 LEU A O 1
#

Foldseek 3Di:
DWDWKDAQLDTDDLPVQWDWAFAPVGTDTDGQAQDDLPDAVDQRPDDPVNGDDQQDFDFNNFIKTKFFQPQVPCPDDPDPDGADWDWDADNLADRDVLLPQIDIDGFHAQKEKEKAKAKEKEAEDPVLVVDDCVVSQADALCPCCVPRVSSDALRLLLLVLLQVVCCVQQVAGDPNRRCNPDPGHHDDPVSVVRCVVLVQQSRAEDDLVCPPPPPCPVVVVNYRYRNVRGHHNIDMHMDIDMDMDGVVVLVDDDCVPRPPRCPPDDRHSMTMYTYTHNDPDHHYHYHYDPDDPVRVVVVVVVVVD

Nearest PDB structures (foldseek):
  9btg-assembly1_B  TM=7.251E-01  e=1.072E-10  Homo sapiens
  9btg-assembly1_A  TM=6.893E-01  e=3.938E-11  Homo sapiens
  6wth-assembly1_B  TM=7.124E-01  e=3.992E-10  Homo sapiens
  9blr-assembly1_B  TM=6.770E-01  e=4.250E-10  Homo sapiens
  9btu-assembly1_B  TM=7.024E-01  e=1.232E-09  Homo sapiens

InterPro domains:
  IPR001873 Epithelial sodium channel [PF00858] (1-295)
  IPR001873 Epithelial sodium channel [PTHR11690] (1-271)

Mean predicted aligned error: 8.0 Å

Organism: NCBI:txid405034

pLDDT: mean 84.58, std 11.77, range [38.41, 96.19]

Radius of gyration: 23.0 Å; Cα contacts (8 Å, |Δi|>4): 497; chains: 1; bounding box: 58×47×78 Å

Sequence (305 aa):
MLIRCSWSGDIVDCDKIFSVQRTVRGYCCAFNHILRYDSTGSRPGRTIYTVKRQHEPGQLYGLNVVLDSMVDDYTYRLFNMIGFEVLIFDPTHFADPTGGRVIQRIAQPDHAVFFEIKSIKQIATTEVRKYPPKTRQCLFHNDIEKEFNELYSYSTCIVKCRARTVESLCKCTPFFFPTSSSRRPICTLDDLKCLNKYKEKLFYLYPKDAVNTEGLESELQDALYCGECFPDCELTQHFTKHFKIPLSYVSNKNKEFTSNFLDGLNMTGKCMLSIYQATTDGVLNRLDTVFYWFEIVSKYFTETL

Solvent-accessible surface area (backbone atoms only — not comparable to full-atom values): 17954 Å² total; per-residue (Å²): 91,83,75,47,29,28,50,67,62,40,81,44,66,52,79,80,55,38,42,85,40,62,30,94,89,42,84,43,78,41,64,63,62,40,82,56,55,83,52,78,82,50,77,52,96,47,54,86,87,68,52,82,74,74,82,57,54,27,69,70,24,14,43,34,36,36,34,49,50,59,70,88,73,64,84,70,78,95,52,104,72,68,55,43,82,45,78,49,61,52,42,64,48,56,89,40,69,81,63,59,79,41,46,81,45,76,42,39,54,42,23,34,33,38,36,41,46,48,54,38,38,36,42,53,40,77,70,46,66,74,46,57,50,86,77,62,60,29,39,51,35,62,75,50,38,95,82,39,74,47,50,49,29,41,39,45,43,51,52,49,48,48,47,54,48,39,37,70,75,63,56,22,34,60,79,44,52,70,53,66,82,56,95,48,55,66,52,55,80,83,46,45,66,52,54,62,74,44,41,59,26,72,61,39,73,42,63,78,90,48,82,84,46,87,92,42,69,67,49,64,71,46,22,34,76,56,83,87,56,43,48,52,45,56,44,67,48,77,45,72,54,74,52,73,45,57,36,73,62,71,78,54,85,56,76,90,83,47,65,67,86,57,59,95,58,84,61,81,60,19,24,38,43,34,42,21,36,71,56,85,76,69,51,78,47,74,50,69,66,94,67,55,74,68,56,54,52,53,52,58,61,64,76,77,112